Protein AF-A0A9E1V4S7-F1 (afdb_monomer_lite)

pLDDT: mean 87.03, std 13.74, range [32.12, 98.88]

Structure (mmCIF, N/CA/C/O backbone):
data_AF-A0A9E1V4S7-F1
#
_entry.id   AF-A0A9E1V4S7-F1
#
loop_
_atom_site.group_PDB
_atom_site.id
_atom_site.type_symbol
_atom_site.label_atom_id
_atom_site.label_alt_id
_atom_site.label_comp_id
_atom_site.label_asym_id
_atom_site.label_entity_id
_atom_site.label_seq_id
_atom_site.pdbx_PDB_ins_code
_atom_site.Cartn_x
_atom_site.Cartn_y
_atom_site.Cartn_z
_atom_site.occupancy
_atom_site.B_iso_or_equiv
_atom_site.auth_seq_id
_atom_site.auth_comp_id
_atom_site.auth_asym_id
_atom_site.auth_atom_id
_atom_site.pdbx_PDB_model_num
ATOM 1 N N . MET A 1 1 ? -18.318 18.424 0.744 1.00 36.25 1 MET A N 1
ATOM 2 C CA . MET A 1 1 ? -16.857 18.333 0.959 1.00 36.25 1 MET A CA 1
ATOM 3 C C . MET A 1 1 ? -16.653 17.413 2.147 1.00 36.25 1 MET A C 1
ATOM 5 O O . MET A 1 1 ? -17.155 17.749 3.211 1.00 36.25 1 MET A O 1
ATOM 9 N N . SER A 1 2 ? -16.060 16.230 1.969 1.00 48.09 2 SER A N 1
ATOM 10 C CA . SER A 1 2 ? -15.822 15.322 3.098 1.00 48.09 2 SER A CA 1
ATOM 11 C C . SER A 1 2 ? -14.793 15.951 4.036 1.00 48.09 2 SER A C 1
ATOM 13 O O . SER A 1 2 ? -13.758 16.434 3.575 1.00 48.09 2 SER A O 1
ATOM 15 N N . GLU A 1 3 ? -15.067 15.984 5.337 1.00 65.31 3 GLU A N 1
ATOM 16 C CA . GLU A 1 3 ? -14.071 16.444 6.304 1.00 65.31 3 GLU A CA 1
ATOM 17 C C . GLU A 1 3 ? -12.832 15.534 6.277 1.00 65.31 3 GLU A C 1
ATOM 19 O O . GLU A 1 3 ? -12.948 14.310 6.193 1.00 65.31 3 GLU A O 1
ATOM 24 N N . SER A 1 4 ? -11.633 16.124 6.304 1.00 78.69 4 SER A N 1
ATOM 25 C CA . SER A 1 4 ? -10.383 15.366 6.220 1.00 78.69 4 SER A CA 1
ATOM 26 C C . SER A 1 4 ? -10.095 14.629 7.534 1.00 78.69 4 SER A C 1
ATOM 28 O O . SER A 1 4 ? -10.072 15.239 8.604 1.00 78.69 4 SER A O 1
ATOM 30 N N . HIS A 1 5 ? -9.883 13.311 7.451 1.00 85.06 5 HIS A N 1
ATOM 31 C CA . HIS A 1 5 ? -9.692 12.417 8.599 1.00 85.06 5 HIS A CA 1
ATOM 32 C C . HIS A 1 5 ? -8.525 11.459 8.371 1.00 85.06 5 HIS A C 1
ATOM 34 O O . HIS A 1 5 ? -8.392 10.862 7.296 1.00 85.06 5 HIS A O 1
ATOM 40 N N . ILE A 1 6 ? -7.686 11.317 9.392 1.00 88.69 6 ILE A N 1
ATOM 41 C CA . ILE A 1 6 ? -6.587 10.357 9.428 1.00 88.69 6 ILE A CA 1
ATOM 42 C C . ILE A 1 6 ? -6.532 9.640 10.776 1.00 88.69 6 ILE A C 1
ATOM 44 O O . ILE A 1 6 ? -6.792 10.237 11.819 1.00 88.69 6 ILE A O 1
ATOM 48 N N . LEU A 1 7 ? -6.191 8.359 10.743 1.00 92.69 7 LEU A N 1
ATOM 49 C CA . LEU A 1 7 ? -5.941 7.532 11.911 1.00 92.69 7 LEU A CA 1
ATOM 50 C C . LEU A 1 7 ? -4.424 7.368 12.079 1.00 92.69 7 LEU A C 1
ATOM 52 O O . LEU A 1 7 ? -3.734 6.827 11.211 1.00 92.69 7 LEU A O 1
ATOM 56 N N . LEU A 1 8 ? -3.905 7.891 13.185 1.00 93.19 8 LEU A N 1
ATOM 57 C CA . LEU A 1 8 ? -2.517 7.764 13.596 1.00 93.19 8 LEU A CA 1
ATOM 58 C C . LEU A 1 8 ? -2.349 6.450 14.365 1.00 93.19 8 LEU A C 1
ATOM 60 O O . LEU A 1 8 ? -2.941 6.273 15.430 1.00 93.19 8 LEU A O 1
ATOM 64 N N . LEU A 1 9 ? -1.559 5.537 13.807 1.00 93.06 9 LEU A N 1
ATOM 65 C CA . LEU A 1 9 ? -1.333 4.199 14.351 1.00 93.06 9 LEU A CA 1
ATOM 66 C C . LEU A 1 9 ? 0.076 4.070 14.944 1.00 93.06 9 LEU A C 1
ATOM 68 O O . LEU A 1 9 ? 1.002 4.697 14.422 1.00 93.06 9 LEU A O 1
ATOM 72 N N . PRO A 1 10 ? 0.269 3.226 15.969 1.00 90.88 10 PRO A N 1
ATOM 73 C CA . PRO A 1 10 ? 1.587 2.900 16.495 1.00 90.88 10 PRO A CA 1
ATOM 74 C C . PRO A 1 10 ? 2.549 2.398 15.419 1.00 90.88 10 PRO A C 1
ATOM 76 O O . PRO A 1 10 ? 2.155 1.677 14.500 1.00 90.88 10 PRO A O 1
ATOM 79 N N . LYS A 1 11 ? 3.830 2.764 15.531 1.00 81.56 11 LYS A N 1
ATOM 80 C CA . LYS A 1 11 ? 4.852 2.362 14.549 1.00 81.56 11 LYS A CA 1
ATOM 81 C C . LYS A 1 11 ? 5.281 0.902 14.720 1.00 81.56 11 LYS A C 1
ATOM 83 O O . LYS A 1 11 ? 5.565 0.229 13.729 1.00 81.56 11 LYS A O 1
ATOM 88 N N . GLU A 1 12 ? 5.360 0.425 15.958 1.00 81.69 12 GLU A N 1
ATOM 89 C CA . GLU A 1 12 ? 5.689 -0.971 16.245 1.00 81.69 12 GLU A CA 1
ATOM 90 C C . GLU A 1 12 ? 4.508 -1.886 15.933 1.00 81.69 12 GLU A C 1
ATOM 92 O O . GLU A 1 12 ? 3.352 -1.543 16.176 1.00 81.69 12 GLU A O 1
ATOM 97 N N . GLU A 1 13 ? 4.805 -3.046 15.343 1.00 82.56 13 GLU A N 1
ATOM 98 C CA . GLU A 1 13 ? 3.797 -3.992 14.853 1.00 82.56 13 GLU A CA 1
ATOM 99 C C . GLU A 1 13 ? 2.720 -3.335 13.963 1.00 82.56 13 GLU A C 1
ATOM 101 O O . GLU A 1 13 ? 1.570 -3.771 13.953 1.00 82.56 13 GLU A O 1
ATOM 106 N N . TYR A 1 14 ? 3.094 -2.295 13.199 1.00 80.31 14 TYR A N 1
ATOM 107 C CA . TYR A 1 14 ? 2.196 -1.429 12.419 1.00 80.31 14 TYR A CA 1
ATOM 108 C C . TYR A 1 14 ? 1.065 -2.187 11.708 1.00 80.31 14 TYR A C 1
ATOM 110 O O . TYR A 1 14 ? -0.098 -1.814 11.821 1.00 80.31 14 TYR A O 1
ATOM 118 N N . PHE A 1 15 ? 1.363 -3.304 11.037 1.00 76.75 15 PHE A N 1
ATOM 119 C CA . PHE A 1 15 ? 0.356 -4.065 10.288 1.00 76.75 15 PHE A CA 1
ATOM 120 C C . PHE A 1 15 ? -0.702 -4.748 11.152 1.00 76.75 15 PHE A C 1
ATOM 122 O O . PHE A 1 15 ? -1.826 -4.918 10.681 1.00 76.75 15 PHE A O 1
ATOM 129 N N . LYS A 1 16 ? -0.405 -5.086 12.413 1.00 85.88 16 LYS A N 1
ATOM 130 C CA . LYS A 1 16 ? -1.444 -5.558 13.335 1.00 85.88 16 LYS A CA 1
ATOM 131 C C . LYS A 1 16 ? -2.450 -4.443 13.618 1.00 85.88 16 LYS A C 1
ATOM 133 O O . LYS A 1 16 ? -3.652 -4.692 13.586 1.00 85.88 16 LYS A O 1
ATOM 138 N N . TRP A 1 17 ? -1.974 -3.211 13.803 1.00 89.75 17 TRP A N 1
ATOM 139 C CA . TRP A 1 17 ? -2.828 -2.032 13.966 1.00 89.75 17 TRP A CA 1
ATOM 140 C C . TRP A 1 17 ? -3.616 -1.703 12.700 1.00 89.75 17 TRP A C 1
ATOM 142 O O . TRP A 1 17 ? -4.796 -1.374 12.783 1.00 89.75 17 TRP A O 1
ATOM 152 N N . VAL A 1 18 ? -3.002 -1.850 11.521 1.00 84.12 18 VAL A N 1
ATOM 153 C CA . VAL A 1 18 ? -3.719 -1.652 10.255 1.00 84.12 18 VAL A CA 1
ATOM 154 C C . VAL A 1 18 ? -4.822 -2.689 10.069 1.00 84.12 18 VAL A C 1
ATOM 156 O O . VAL A 1 18 ? -5.954 -2.325 9.755 1.00 84.12 18 VAL A O 1
ATOM 159 N N . LYS A 1 19 ? -4.532 -3.970 10.324 1.00 82.62 19 LYS A N 1
ATOM 160 C CA . LYS A 1 19 ? -5.539 -5.039 10.294 1.00 82.62 19 LYS A CA 1
ATOM 161 C C . LYS A 1 19 ? -6.677 -4.754 11.280 1.00 82.62 19 LYS A C 1
ATOM 163 O O . LYS A 1 19 ? -7.839 -4.936 10.933 1.00 82.62 19 LYS A O 1
ATOM 168 N N . ALA A 1 20 ? -6.354 -4.245 12.469 1.00 88.75 20 ALA A N 1
ATOM 169 C CA . ALA A 1 20 ? -7.338 -3.858 13.476 1.00 88.75 20 ALA A CA 1
ATOM 170 C C . ALA A 1 20 ? -8.264 -2.719 13.022 1.00 88.75 20 ALA A C 1
ATOM 172 O O . ALA A 1 20 ? -9.451 -2.731 13.339 1.00 88.75 20 ALA A O 1
ATOM 173 N N . CYS A 1 21 ? -7.761 -1.745 12.259 1.00 90.06 21 CYS A N 1
ATOM 174 C CA . CYS A 1 21 ? -8.557 -0.595 11.828 1.00 90.06 21 CYS A CA 1
ATOM 175 C C . CYS A 1 21 ? -9.137 -0.700 10.413 1.00 90.06 21 CYS A C 1
ATOM 177 O O . CYS A 1 21 ? -9.883 0.193 10.009 1.00 90.06 21 CYS A O 1
ATOM 179 N N . GLN A 1 22 ? -8.811 -1.749 9.653 1.00 82.56 22 GLN A N 1
ATOM 180 C CA . GLN A 1 22 ? -9.142 -1.875 8.231 1.00 82.56 22 GLN A CA 1
ATOM 181 C C . GLN A 1 22 ? -10.621 -1.599 7.942 1.00 82.56 22 GLN A C 1
ATOM 183 O O . GLN A 1 22 ? -10.950 -0.736 7.131 1.00 82.56 22 GLN A O 1
ATOM 188 N N . ARG A 1 23 ? -11.529 -2.279 8.650 1.00 77.50 23 ARG A N 1
ATOM 189 C CA . ARG A 1 23 ? -12.973 -2.129 8.432 1.00 77.50 23 ARG A CA 1
ATOM 190 C C . ARG A 1 23 ? -13.457 -0.700 8.698 1.00 77.50 23 ARG A C 1
ATOM 192 O O . ARG A 1 23 ? -14.303 -0.198 7.966 1.00 77.50 23 ARG A O 1
ATOM 199 N N . PHE A 1 24 ? -12.916 -0.040 9.718 1.00 85.56 24 PHE A N 1
ATOM 200 C CA . PHE A 1 24 ? -13.244 1.349 10.038 1.00 85.56 24 PHE A CA 1
ATOM 201 C C . PHE A 1 24 ? -12.729 2.320 8.982 1.00 85.56 24 PHE A C 1
ATOM 203 O O . PHE A 1 24 ? -13.454 3.224 8.568 1.00 85.56 24 PHE A O 1
ATOM 210 N N . VAL A 1 25 ? -11.503 2.103 8.506 1.00 82.50 25 VAL A N 1
ATOM 211 C CA . VAL A 1 25 ? -10.932 2.895 7.418 1.00 82.50 25 VAL A CA 1
ATOM 212 C C . VAL A 1 25 ? -11.801 2.818 6.171 1.00 82.50 25 VAL A C 1
ATOM 214 O O . VAL A 1 25 ? -12.126 3.858 5.604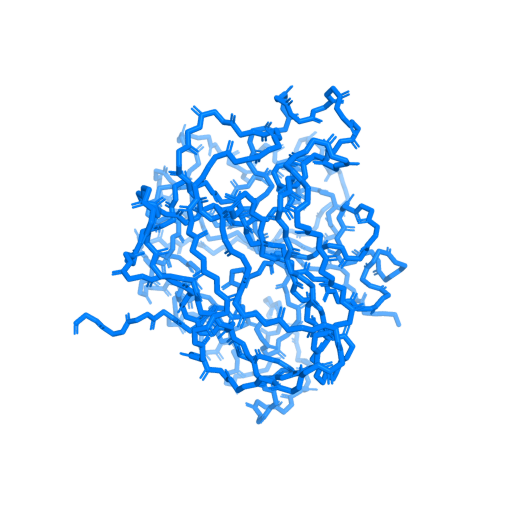 1.00 82.50 25 VAL A O 1
ATOM 217 N N . LEU A 1 26 ? -12.196 1.611 5.774 1.00 71.31 26 LEU A N 1
ATOM 218 C CA . LEU A 1 26 ? -13.011 1.381 4.585 1.00 71.31 26 LEU A CA 1
ATOM 219 C C . LEU A 1 26 ? -14.409 1.984 4.738 1.00 71.31 26 LEU A C 1
ATOM 221 O O . LEU A 1 26 ? -14.846 2.736 3.873 1.00 71.31 26 LEU A O 1
ATOM 225 N N . ALA A 1 27 ? -15.070 1.740 5.874 1.00 71.62 27 ALA A N 1
ATOM 226 C CA . ALA A 1 27 ? -16.424 2.230 6.135 1.00 71.62 27 ALA A CA 1
ATOM 227 C C . ALA A 1 27 ? -16.537 3.763 6.117 1.00 71.62 27 ALA A C 1
ATOM 229 O O . ALA A 1 27 ? -17.594 4.307 5.803 1.00 71.62 27 ALA A O 1
ATOM 230 N N . PHE A 1 28 ? -15.463 4.470 6.477 1.00 75.88 28 PHE A N 1
ATOM 231 C CA . PHE A 1 28 ? -15.486 5.923 6.633 1.00 75.88 28 PHE A CA 1
ATOM 232 C C . PHE A 1 28 ? -14.507 6.673 5.717 1.00 75.88 28 PHE A C 1
ATOM 234 O O . PHE A 1 28 ? -14.397 7.894 5.837 1.00 75.88 28 PHE A O 1
ATOM 241 N N . GLY A 1 29 ? -13.792 5.994 4.815 1.00 71.94 29 GLY A N 1
ATOM 242 C CA . GLY A 1 29 ? -12.791 6.608 3.934 1.00 71.94 29 GLY A CA 1
ATOM 243 C C . GLY A 1 29 ? -11.687 7.348 4.700 1.00 71.94 29 GLY A C 1
ATOM 244 O O . GLY A 1 29 ? -11.384 8.507 4.403 1.00 71.94 29 GLY A O 1
ATOM 245 N N . VAL A 1 30 ? -11.143 6.729 5.752 1.00 82.12 30 VAL A N 1
ATOM 246 C CA . VAL A 1 30 ? -10.154 7.345 6.658 1.00 82.12 30 VAL A CA 1
ATOM 247 C C . VAL A 1 30 ? -8.743 7.006 6.205 1.00 82.12 30 VAL A C 1
ATOM 249 O O . VAL A 1 30 ? -8.400 5.850 6.024 1.00 82.12 30 VAL A O 1
ATOM 252 N N . THR A 1 31 ? -7.870 7.993 6.047 1.00 82.50 31 THR A N 1
ATOM 253 C CA . THR A 1 31 ? -6.460 7.679 5.744 1.00 82.50 31 THR A CA 1
ATOM 254 C C . THR A 1 31 ? -5.730 7.176 6.986 1.00 82.50 31 THR A C 1
ATOM 256 O O . THR A 1 31 ? -6.151 7.470 8.098 1.00 82.50 31 THR A O 1
ATOM 259 N N . ILE A 1 32 ? -4.627 6.446 6.835 1.00 87.38 32 ILE A N 1
ATOM 260 C CA . ILE A 1 32 ? -3.817 5.995 7.976 1.00 87.38 32 ILE A CA 1
ATOM 261 C C . ILE A 1 32 ? -2.370 6.468 7.850 1.00 87.38 32 ILE A C 1
ATOM 263 O O . ILE A 1 32 ? -1.904 6.861 6.778 1.00 87.38 32 ILE A O 1
ATOM 267 N N . THR A 1 33 ? -1.664 6.523 8.975 1.00 85.44 33 THR A N 1
ATOM 268 C CA . THR A 1 33 ? -0.238 6.864 9.009 1.00 85.44 33 THR A CA 1
ATOM 269 C C . THR A 1 33 ? 0.383 6.416 10.330 1.00 85.44 33 THR A C 1
ATOM 271 O O . THR A 1 33 ? -0.275 6.531 11.361 1.00 85.44 33 THR A O 1
ATOM 274 N N . PRO A 1 34 ? 1.652 5.973 10.349 1.00 86.94 34 PRO A N 1
ATOM 275 C CA . PRO A 1 34 ? 2.427 5.862 11.583 1.00 86.94 34 PRO A CA 1
ATOM 276 C C . PRO A 1 34 ? 3.163 7.163 11.944 1.00 86.94 34 PRO A C 1
ATOM 278 O O . PRO A 1 34 ? 3.841 7.240 12.962 1.00 86.94 34 PRO A O 1
ATOM 281 N N . ASN A 1 35 ? 3.109 8.180 11.076 1.00 86.44 35 ASN A N 1
ATOM 282 C CA . ASN A 1 35 ? 3.850 9.431 11.215 1.00 86.44 35 ASN A CA 1
ATOM 283 C C . ASN A 1 35 ? 2.963 10.537 11.829 1.00 86.44 35 ASN A C 1
ATOM 285 O O . ASN A 1 35 ? 2.060 11.022 11.130 1.00 86.44 35 ASN A O 1
ATOM 289 N N . PRO A 1 36 ? 3.241 10.999 13.068 1.00 89.38 36 PRO A N 1
ATOM 290 C CA . PRO A 1 36 ? 2.478 12.066 13.718 1.00 89.38 36 PRO A CA 1
ATOM 291 C C . PRO A 1 36 ? 2.488 13.389 12.945 1.00 89.38 36 PRO A C 1
ATOM 293 O O . PRO A 1 36 ? 1.468 14.065 12.871 1.00 89.38 36 PRO A O 1
ATOM 296 N N . ALA A 1 37 ? 3.600 13.752 12.297 1.00 85.50 37 ALA A N 1
ATOM 297 C CA . ALA A 1 37 ? 3.675 14.987 11.515 1.00 85.50 37 ALA A CA 1
ATOM 298 C C . ALA A 1 37 ? 2.715 14.960 10.318 1.00 85.50 37 ALA A C 1
ATOM 300 O O . ALA A 1 37 ? 2.062 15.958 10.026 1.00 85.50 37 ALA A O 1
ATOM 301 N N . LYS A 1 38 ? 2.587 13.801 9.657 1.00 82.25 38 LYS A N 1
ATOM 302 C CA . LYS A 1 38 ? 1.617 13.598 8.572 1.00 82.25 38 LYS A CA 1
ATOM 303 C C . LYS A 1 38 ? 0.185 13.630 9.106 1.00 82.25 38 LYS A C 1
ATOM 305 O O . LYS A 1 38 ? -0.669 14.241 8.467 1.00 82.25 38 LYS A O 1
ATOM 310 N N . ALA A 1 39 ? -0.067 13.030 10.271 1.00 88.12 39 ALA A N 1
ATOM 311 C CA . ALA A 1 39 ? -1.377 13.086 10.917 1.00 88.12 39 ALA A CA 1
ATOM 312 C C . ALA A 1 39 ? -1.811 14.534 11.195 1.00 88.12 39 ALA A C 1
ATOM 314 O O . ALA A 1 39 ? -2.906 14.930 10.804 1.00 88.12 39 ALA A O 1
ATOM 315 N N . GLY A 1 40 ? -0.900 15.351 11.733 1.00 87.62 40 GLY A N 1
ATOM 316 C CA . GLY A 1 40 ? -1.104 16.776 12.010 1.00 87.62 40 GLY A CA 1
ATOM 317 C C . GLY A 1 40 ? -1.537 17.636 10.817 1.00 87.62 40 GLY A C 1
ATOM 318 O O . GLY A 1 40 ? -2.107 18.707 10.999 1.00 87.62 40 GLY A O 1
ATOM 319 N N . THR A 1 41 ? -1.318 17.172 9.582 1.00 84.44 41 THR A N 1
ATOM 320 C CA . THR A 1 41 ? -1.757 17.890 8.371 1.00 84.44 41 THR A CA 1
ATOM 321 C C . THR A 1 41 ? -3.263 17.804 8.107 1.00 84.44 41 THR A C 1
ATOM 323 O O . THR A 1 41 ? -3.770 18.516 7.236 1.00 84.44 41 THR A O 1
ATOM 326 N N . LYS A 1 42 ? -3.994 16.929 8.812 1.00 85.38 42 LYS A N 1
ATOM 327 C CA . LYS A 1 42 ? -5.452 16.794 8.689 1.00 85.38 42 LYS A CA 1
ATOM 328 C C . LYS A 1 42 ? -6.169 17.513 9.826 1.00 85.38 42 LYS A C 1
ATOM 330 O O . LYS A 1 42 ? -5.626 17.680 10.911 1.00 85.38 42 LYS A O 1
ATOM 335 N N . LYS A 1 43 ? -7.421 17.906 9.570 1.00 85.94 43 LYS A N 1
ATOM 336 C CA . LYS A 1 43 ? -8.268 18.561 10.573 1.00 85.94 43 LYS A CA 1
ATOM 337 C C . LYS A 1 43 ? -8.633 17.590 11.695 1.00 85.94 43 LYS A C 1
ATOM 339 O O . LYS A 1 43 ? -8.490 17.945 12.854 1.00 85.94 43 LYS A O 1
ATOM 344 N N . ASN A 1 44 ? -9.076 16.381 11.346 1.00 88.88 44 ASN A N 1
ATOM 345 C CA . ASN A 1 44 ? -9.494 15.369 12.312 1.00 88.88 44 ASN A CA 1
ATOM 346 C C . ASN A 1 44 ? -8.455 14.241 12.380 1.00 88.88 44 ASN A C 1
ATOM 348 O O . ASN A 1 44 ? -8.155 13.613 11.357 1.00 88.88 44 ASN A O 1
ATOM 352 N N . VAL A 1 45 ? -7.935 13.966 13.576 1.00 91.81 45 VAL A N 1
ATOM 353 C CA . VAL A 1 45 ? -6.971 12.892 13.836 1.00 91.81 45 VAL A CA 1
ATOM 354 C C . VAL A 1 45 ? -7.510 11.975 14.921 1.00 91.81 45 VAL A C 1
ATOM 356 O O . VAL A 1 45 ? -7.646 12.387 16.069 1.00 91.81 45 VAL A O 1
ATOM 359 N N . THR A 1 46 ? -7.770 10.719 14.570 1.00 93.44 46 THR A N 1
ATOM 360 C CA . THR A 1 46 ? -7.958 9.666 15.573 1.00 93.44 46 THR A CA 1
ATOM 361 C C . THR A 1 46 ? -6.591 9.077 15.900 1.00 93.44 46 THR A C 1
ATOM 363 O O . THR A 1 46 ? -5.801 8.838 14.989 1.00 93.44 46 THR A O 1
ATOM 366 N N . ILE A 1 47 ? -6.282 8.852 17.171 1.00 93.81 47 ILE A N 1
ATOM 367 C CA . ILE A 1 47 ? -5.001 8.292 17.614 1.00 93.81 47 ILE A CA 1
ATOM 368 C C . ILE A 1 47 ? -5.279 6.948 18.274 1.00 93.81 47 ILE A C 1
ATOM 370 O O . ILE A 1 47 ? -6.040 6.892 19.233 1.00 93.81 47 ILE A O 1
ATOM 374 N N . ALA A 1 48 ? -4.649 5.883 17.783 1.00 94.19 48 ALA A N 1
ATOM 375 C CA . ALA A 1 48 ? -4.541 4.625 18.514 1.00 94.19 48 ALA A CA 1
ATOM 376 C C . ALA A 1 48 ? -3.355 4.744 19.481 1.00 94.19 48 ALA A C 1
ATOM 378 O O . ALA A 1 48 ? -2.208 4.490 19.116 1.00 94.19 48 ALA A O 1
ATOM 379 N N . ASN A 1 49 ? -3.622 5.250 20.680 1.00 90.75 49 ASN A N 1
ATOM 380 C CA . ASN A 1 49 ? -2.613 5.646 21.648 1.00 90.75 49 ASN A CA 1
ATOM 381 C C . ASN A 1 49 ? -2.253 4.477 22.562 1.00 90.75 49 ASN A C 1
ATOM 383 O O . ASN A 1 49 ? -2.930 4.230 23.560 1.00 90.75 49 ASN A O 1
ATOM 387 N N . SER A 1 50 ? -1.203 3.746 22.177 1.00 89.69 50 SER A N 1
ATOM 388 C CA . SER A 1 50 ? -0.621 2.682 22.992 1.00 89.69 50 SER A CA 1
ATOM 389 C C . SER A 1 50 ? 0.614 3.168 23.750 1.00 89.69 50 SER A C 1
ATOM 391 O O . SER A 1 50 ? 1.350 3.993 23.200 1.00 89.69 50 SER A O 1
ATOM 393 N N . PRO A 1 51 ? 0.896 2.637 24.958 1.00 79.12 51 PRO A N 1
ATOM 394 C CA . PRO A 1 51 ? 1.987 3.106 25.820 1.00 79.12 51 PRO A CA 1
ATOM 395 C C . PRO A 1 51 ? 3.338 3.292 25.108 1.00 79.12 51 PRO A C 1
ATOM 397 O O . PRO A 1 51 ? 3.958 4.342 25.240 1.00 79.12 51 PRO A O 1
ATOM 400 N N . ASP A 1 52 ? 3.736 2.332 24.269 1.00 77.62 52 ASP A N 1
ATOM 401 C CA . ASP A 1 52 ? 5.009 2.368 23.531 1.00 77.62 52 ASP A CA 1
ATOM 402 C C . ASP A 1 52 ? 4.853 2.782 22.053 1.00 77.62 52 ASP A C 1
ATOM 404 O O . ASP A 1 52 ? 5.815 2.816 21.283 1.00 77.62 52 ASP A O 1
ATOM 408 N N . GLY A 1 53 ? 3.637 3.123 21.614 1.00 75.38 53 GLY A N 1
ATOM 409 C CA . GLY A 1 53 ? 3.296 3.187 20.189 1.00 75.38 53 GLY A CA 1
ATOM 410 C C . GLY A 1 53 ? 3.988 4.296 19.396 1.00 75.38 53 GLY A C 1
ATOM 411 O O . GLY A 1 53 ? 4.120 4.206 18.170 1.00 75.38 53 GLY A O 1
ATOM 412 N N . PHE A 1 54 ? 4.465 5.325 20.098 1.00 82.44 54 PHE A N 1
ATOM 413 C CA . PHE A 1 54 ? 5.075 6.523 19.523 1.00 82.44 54 PHE A CA 1
ATOM 414 C C . PHE A 1 54 ? 6.415 6.877 20.187 1.00 82.44 54 PHE A C 1
ATOM 416 O O . PHE A 1 54 ? 6.732 8.054 20.358 1.00 82.44 54 PHE A O 1
ATOM 423 N N . ASN A 1 55 ? 7.223 5.867 20.540 1.00 76.25 55 ASN A N 1
ATOM 424 C CA . ASN A 1 55 ? 8.540 6.020 21.184 1.00 76.25 55 ASN A CA 1
ATOM 425 C C . ASN A 1 55 ? 8.485 6.783 22.524 1.00 76.25 55 ASN A C 1
ATOM 427 O O . ASN A 1 55 ? 9.333 7.642 22.778 1.00 76.25 55 ASN A O 1
ATOM 431 N N . ASN A 1 56 ? 7.475 6.517 23.359 1.00 67.19 56 ASN A N 1
ATOM 432 C CA . ASN A 1 56 ? 7.253 7.192 24.650 1.00 67.19 56 ASN A CA 1
ATOM 433 C C . ASN A 1 56 ? 7.103 8.720 24.561 1.00 67.19 56 ASN A C 1
ATOM 435 O O . ASN A 1 56 ? 7.296 9.437 25.544 1.00 67.19 56 ASN A O 1
ATOM 439 N N . ILE A 1 57 ? 6.767 9.238 23.380 1.00 78.19 57 ILE A N 1
ATOM 440 C CA . ILE A 1 57 ? 6.390 10.637 23.210 1.00 78.19 57 ILE A CA 1
ATOM 441 C C . ILE A 1 57 ? 4.914 10.765 23.578 1.00 78.19 57 ILE A C 1
ATOM 443 O O . ILE A 1 57 ? 4.083 10.000 23.090 1.00 78.19 57 ILE A O 1
ATOM 447 N N . ASP A 1 58 ? 4.575 11.785 24.367 1.00 87.75 58 ASP A N 1
ATOM 448 C CA . ASP A 1 58 ? 3.193 12.250 24.500 1.00 87.75 58 ASP A CA 1
ATOM 449 C C . ASP A 1 58 ? 2.739 12.844 23.156 1.00 87.75 58 ASP A C 1
ATOM 451 O O . ASP A 1 58 ? 2.910 14.033 22.864 1.00 87.75 58 ASP A O 1
ATOM 455 N N . VAL A 1 59 ? 2.242 11.966 22.284 1.00 90.56 59 VAL A N 1
ATOM 456 C CA . VAL A 1 59 ? 1.889 12.301 20.903 1.00 90.56 59 VAL A CA 1
ATOM 457 C C . VAL A 1 59 ? 0.708 13.267 20.841 1.00 90.56 59 VAL A C 1
ATOM 459 O O . VAL A 1 59 ? 0.657 14.112 19.948 1.00 90.56 59 VAL A O 1
ATOM 462 N N . VAL A 1 60 ? -0.203 13.195 21.817 1.00 90.19 60 VAL A N 1
ATOM 463 C CA . VAL A 1 60 ? -1.357 14.093 21.936 1.00 90.19 60 VAL A CA 1
ATOM 464 C C . VAL A 1 60 ? -0.866 15.508 22.208 1.00 90.19 60 VAL A C 1
ATOM 466 O O . VAL A 1 60 ? -1.210 16.435 21.470 1.00 90.19 60 VAL A O 1
ATOM 469 N N . LYS A 1 61 ? -0.012 15.683 23.222 1.00 90.38 61 LYS A N 1
ATOM 470 C CA . LYS A 1 61 ? 0.593 16.982 23.521 1.00 90.38 61 LYS A CA 1
ATOM 471 C C . LYS A 1 61 ? 1.423 17.491 22.344 1.00 90.38 61 LYS A C 1
ATOM 473 O O . LYS A 1 61 ? 1.279 18.644 21.951 1.00 90.38 61 LYS A O 1
ATOM 478 N N . TRP A 1 62 ? 2.247 16.631 21.745 1.00 93.06 62 TRP A N 1
ATOM 479 C CA . TRP A 1 62 ? 3.091 16.998 20.607 1.00 93.06 62 TRP A CA 1
ATOM 480 C C . TRP A 1 62 ? 2.279 17.508 19.406 1.00 93.06 62 TRP A C 1
ATOM 482 O O . TRP A 1 62 ? 2.683 18.478 18.761 1.00 93.06 62 TRP A O 1
ATOM 492 N N . LEU A 1 63 ? 1.135 16.878 19.109 1.00 92.81 63 LEU A N 1
ATOM 493 C CA . LEU A 1 63 ? 0.232 17.306 18.040 1.00 92.81 63 LEU A CA 1
ATOM 494 C C . LEU A 1 63 ? -0.433 18.645 18.368 1.00 92.81 63 LEU A C 1
ATOM 496 O O . LEU A 1 63 ? -0.405 19.544 17.530 1.00 92.81 63 LEU A O 1
ATOM 500 N N . ASN A 1 64 ? -0.969 18.802 19.580 1.00 90.50 64 ASN A N 1
ATOM 501 C CA . ASN A 1 64 ? -1.593 20.054 20.016 1.00 90.50 64 ASN A CA 1
ATOM 502 C C . ASN A 1 64 ? -0.617 21.240 19.965 1.00 90.50 64 ASN A C 1
ATOM 504 O O . ASN A 1 64 ? -0.975 22.312 19.482 1.00 90.50 64 ASN A O 1
ATOM 508 N N . ASP A 1 65 ? 0.632 21.036 20.393 1.00 91.75 65 ASP A N 1
ATOM 509 C CA . ASP A 1 65 ? 1.659 22.084 20.405 1.00 91.75 65 ASP A CA 1
ATOM 510 C C . ASP A 1 65 ? 2.049 22.550 18.986 1.00 91.75 65 ASP A C 1
ATOM 512 O O . ASP A 1 65 ? 2.486 23.687 18.802 1.00 91.75 65 ASP A O 1
ATOM 516 N N . ARG A 1 66 ? 1.929 21.680 17.972 1.00 92.12 66 ARG A N 1
ATOM 517 C CA . ARG A 1 66 ? 2.400 21.949 16.598 1.00 92.12 66 ARG A CA 1
ATOM 518 C C . ARG A 1 66 ? 1.294 22.246 15.592 1.00 92.12 66 ARG A C 1
ATOM 520 O O . ARG A 1 66 ? 1.574 22.869 14.568 1.00 92.12 66 ARG A O 1
ATOM 527 N N . PHE A 1 67 ? 0.066 21.809 15.855 1.00 91.38 67 PHE A N 1
ATOM 528 C CA . PHE A 1 67 ? -1.057 21.901 14.925 1.00 91.38 67 PHE A CA 1
ATOM 529 C C . PHE A 1 67 ? -2.267 22.536 15.626 1.00 91.38 67 PHE A C 1
ATOM 531 O O . PHE A 1 67 ? -3.181 21.832 16.035 1.00 91.38 67 PHE A O 1
ATOM 538 N N . PRO A 1 68 ? -2.326 23.875 15.742 1.00 81.94 68 PRO A N 1
ATOM 539 C CA . PRO A 1 68 ? -3.279 24.570 16.619 1.00 81.94 68 PRO A CA 1
ATOM 540 C C . PRO A 1 68 ? -4.767 24.424 16.244 1.00 81.94 68 PRO A C 1
ATOM 542 O O . PRO A 1 68 ? -5.625 24.838 17.013 1.00 81.94 68 PRO A O 1
ATOM 545 N N . ASN A 1 69 ? -5.087 23.853 15.076 1.00 81.94 69 ASN A N 1
ATOM 546 C CA . ASN A 1 69 ? -6.460 23.657 14.586 1.00 81.94 69 ASN A CA 1
ATOM 547 C C . ASN A 1 69 ? -6.855 22.174 14.465 1.00 81.94 69 ASN A C 1
ATOM 549 O O . ASN A 1 69 ? -7.834 21.852 13.786 1.00 81.94 69 ASN A O 1
ATOM 553 N N . ILE A 1 70 ? -6.065 21.271 15.048 1.00 87.62 70 ILE A N 1
ATOM 554 C CA . ILE A 1 70 ? -6.339 19.837 15.024 1.00 87.62 70 ILE A CA 1
ATOM 555 C C . ILE A 1 70 ? -7.474 19.481 15.989 1.00 87.62 70 ILE A C 1
ATOM 557 O O . ILE A 1 70 ? -7.560 19.999 17.100 1.00 87.62 70 ILE A O 1
ATOM 561 N N . VAL A 1 71 ? -8.336 18.562 15.570 1.00 88.69 71 VAL A N 1
ATOM 562 C CA . VAL A 1 71 ? -9.310 17.887 16.426 1.00 88.69 71 VAL A CA 1
ATOM 563 C C . VAL A 1 71 ? -8.785 16.482 16.675 1.00 88.69 71 VAL A C 1
ATOM 565 O O . VAL A 1 71 ? -8.636 15.701 15.733 1.00 88.69 71 VAL A O 1
ATOM 568 N N . ILE A 1 72 ? -8.479 16.179 17.936 1.00 90.25 72 ILE A N 1
ATOM 569 C CA . ILE A 1 72 ? -7.932 14.886 18.347 1.00 90.25 72 ILE A CA 1
ATOM 570 C C . ILE A 1 72 ? -9.030 14.030 18.974 1.00 90.25 72 ILE A C 1
ATOM 572 O O . ILE A 1 72 ? -9.690 14.435 19.926 1.00 90.25 72 ILE A O 1
ATOM 576 N N . ASP A 1 73 ? -9.162 12.817 18.456 1.00 90.50 73 ASP A N 1
ATOM 577 C CA . ASP A 1 73 ? -9.935 11.715 19.019 1.00 90.50 73 ASP A CA 1
ATOM 578 C C . ASP A 1 73 ? -8.938 10.668 19.538 1.00 90.50 73 ASP A C 1
ATOM 580 O O . ASP A 1 73 ? -8.381 9.877 18.778 1.00 90.50 73 ASP A O 1
ATOM 584 N N . ASN A 1 74 ? -8.621 10.745 20.831 1.00 90.75 74 ASN A N 1
ATOM 585 C CA . ASN A 1 74 ? -7.614 9.901 21.471 1.00 90.75 74 ASN A CA 1
ATOM 586 C C . ASN A 1 74 ? -8.247 8.588 21.953 1.00 90.75 74 ASN A C 1
ATOM 588 O O . ASN A 1 74 ? -9.087 8.609 22.851 1.00 90.75 74 ASN A O 1
ATOM 592 N N . ILE A 1 75 ? -7.831 7.460 21.378 1.00 90.25 75 ILE A N 1
ATOM 593 C CA . ILE A 1 75 ? -8.244 6.120 21.797 1.00 90.25 75 ILE A CA 1
ATOM 594 C C . ILE A 1 75 ? -7.083 5.502 22.575 1.00 90.25 75 ILE A C 1
ATOM 596 O O . ILE A 1 75 ? -6.094 5.085 21.979 1.00 90.25 75 ILE A O 1
ATOM 600 N N . GLU A 1 76 ? -7.195 5.452 23.899 1.00 89.25 76 GLU A N 1
ATOM 601 C CA . GLU A 1 76 ? -6.222 4.766 24.755 1.00 89.25 76 GLU A CA 1
ATOM 602 C C . GLU A 1 76 ? -6.441 3.254 24.673 1.00 89.25 76 GLU A C 1
ATOM 604 O O . GLU A 1 76 ? -7.528 2.770 24.987 1.00 89.25 76 GLU A O 1
ATOM 609 N N . ILE A 1 77 ? -5.425 2.519 24.220 1.00 89.25 77 ILE A N 1
ATOM 610 C CA . ILE A 1 77 ? -5.476 1.064 24.032 1.00 89.25 77 ILE A CA 1
ATOM 611 C C . ILE A 1 77 ? -4.130 0.424 24.364 1.00 89.25 77 ILE A C 1
ATOM 613 O O . ILE A 1 77 ? -3.086 1.061 24.290 1.00 89.25 77 ILE A O 1
ATOM 617 N N . ASN A 1 78 ? -4.122 -0.863 24.686 1.00 88.62 78 ASN A N 1
ATOM 618 C CA . ASN A 1 78 ? -2.881 -1.595 24.959 1.00 88.62 78 ASN A CA 1
ATOM 619 C C . ASN A 1 78 ? -2.406 -2.414 23.760 1.00 88.62 78 ASN A C 1
ATOM 621 O O . ASN A 1 78 ? -1.220 -2.712 23.639 1.00 88.62 78 ASN A O 1
ATOM 625 N N . ASN A 1 79 ? -3.328 -2.823 22.888 1.00 89.88 79 ASN A N 1
ATOM 626 C CA . ASN A 1 79 ? -3.037 -3.757 21.808 1.00 89.88 79 ASN A CA 1
ATOM 627 C C . ASN A 1 79 ? -3.993 -3.576 20.608 1.00 89.88 79 ASN A C 1
ATOM 629 O O . ASN A 1 79 ? -5.040 -2.933 20.732 1.00 89.88 79 ASN A O 1
ATOM 633 N N . PRO A 1 80 ? -3.652 -4.155 19.441 1.00 91.81 80 PRO A N 1
ATOM 634 C CA . PRO A 1 80 ? -4.478 -4.061 18.240 1.00 91.81 80 PRO A CA 1
ATOM 635 C C . PRO A 1 80 ? -5.893 -4.634 18.387 1.00 91.81 80 PRO A C 1
ATOM 637 O O . PRO A 1 80 ? -6.803 -4.153 17.719 1.00 91.81 80 PRO A O 1
ATOM 640 N N . GLU A 1 81 ? -6.110 -5.633 19.244 1.00 88.50 81 GLU A N 1
ATOM 641 C CA . GLU A 1 81 ? -7.436 -6.241 19.403 1.00 88.50 81 GLU A CA 1
ATOM 642 C C . GLU A 1 81 ? -8.408 -5.291 20.115 1.00 88.50 81 GLU A C 1
ATOM 644 O O . GLU A 1 81 ? -9.552 -5.153 19.688 1.00 88.50 81 GLU A O 1
ATOM 649 N N . GLU A 1 82 ? -7.946 -4.555 21.130 1.00 89.94 82 GLU A N 1
ATOM 650 C CA . GLU A 1 82 ? -8.745 -3.496 21.764 1.00 89.94 82 GLU A CA 1
ATOM 651 C C . GLU A 1 82 ? -9.105 -2.391 20.761 1.00 89.94 82 GLU A C 1
ATOM 653 O O . GLU A 1 82 ? -10.260 -1.964 20.690 1.00 89.94 82 GLU A O 1
ATOM 658 N N . LEU A 1 83 ? -8.143 -1.968 19.926 1.00 92.25 83 LEU A N 1
ATOM 659 C CA . LEU A 1 83 ? -8.418 -0.995 18.866 1.00 92.25 83 LEU A CA 1
ATOM 660 C C . LEU A 1 83 ? -9.491 -1.523 17.911 1.00 92.25 83 LEU A C 1
ATOM 662 O O . LEU A 1 83 ? -10.433 -0.802 17.581 1.00 92.25 83 LEU A O 1
ATOM 666 N N . LYS A 1 84 ? -9.356 -2.777 17.473 1.00 87.94 84 LYS A N 1
ATOM 667 C CA . LYS A 1 84 ? -10.307 -3.420 16.570 1.00 87.94 84 LYS A CA 1
ATOM 668 C C . LYS A 1 84 ? -11.713 -3.419 17.158 1.00 87.94 84 LYS A C 1
ATOM 670 O O . LYS A 1 84 ? -12.631 -2.990 16.473 1.00 87.94 84 LYS A O 1
ATOM 675 N N . GLN A 1 85 ? -11.879 -3.823 18.417 1.00 85.00 85 GLN A N 1
ATOM 676 C CA . GLN A 1 85 ? -13.185 -3.857 19.085 1.00 85.00 85 GLN A CA 1
ATOM 677 C C . GLN A 1 85 ? -13.856 -2.477 19.104 1.00 85.00 85 GLN A C 1
ATOM 679 O O . GLN A 1 85 ? -15.010 -2.343 18.692 1.00 85.00 85 GLN A O 1
ATOM 684 N N . ILE A 1 86 ? -13.114 -1.436 19.498 1.00 87.38 86 ILE A N 1
ATOM 685 C CA . ILE A 1 86 ? -13.618 -0.055 19.540 1.00 87.38 86 ILE A CA 1
ATOM 686 C C . ILE A 1 86 ? -14.014 0.422 18.139 1.00 87.38 86 ILE A C 1
ATOM 688 O O . ILE A 1 86 ? -15.072 1.022 17.936 1.00 87.38 86 ILE A O 1
ATOM 692 N N . LEU A 1 87 ? -13.158 0.173 17.149 1.00 90.38 87 LEU A N 1
ATOM 693 C CA . LEU A 1 87 ? -13.393 0.616 15.781 1.00 90.38 87 LEU A CA 1
ATOM 694 C C . LEU A 1 87 ? -14.521 -0.176 15.099 1.00 90.38 87 LEU A C 1
ATOM 696 O O . LEU A 1 87 ? -15.291 0.406 14.337 1.00 90.38 87 LEU A O 1
ATOM 700 N N . GLU A 1 88 ? -14.684 -1.463 15.399 1.00 83.50 88 GLU A N 1
ATOM 701 C CA . GLU A 1 88 ? -15.813 -2.277 14.940 1.00 83.50 88 GLU A CA 1
ATOM 702 C C . GLU A 1 88 ? -17.137 -1.786 15.528 1.00 83.50 88 GLU A C 1
ATOM 704 O O . GLU A 1 88 ? -18.100 -1.609 14.776 1.00 83.50 88 GLU A O 1
ATOM 709 N N . GLU A 1 89 ? -17.182 -1.480 16.828 1.00 81.88 89 GLU A N 1
ATOM 710 C CA . GLU A 1 89 ? -18.352 -0.866 17.462 1.00 81.88 89 GLU A CA 1
ATOM 711 C C . GLU A 1 89 ?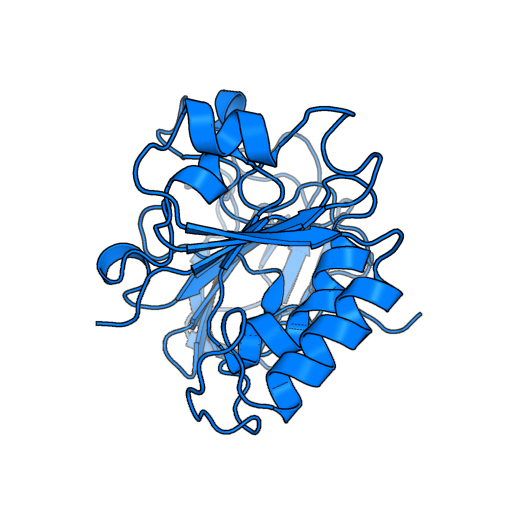 -18.702 0.469 16.794 1.00 81.88 89 GLU A C 1
ATOM 713 O O . GLU A 1 89 ? -19.866 0.737 16.484 1.00 81.88 89 GLU A O 1
ATOM 718 N N . ARG A 1 90 ? -17.698 1.296 16.491 1.00 86.69 90 ARG A N 1
ATOM 719 C CA . ARG A 1 90 ? -17.888 2.558 15.767 1.00 86.69 90 ARG A CA 1
ATOM 720 C C . ARG A 1 90 ? -18.453 2.357 14.366 1.00 86.69 90 ARG A C 1
ATOM 722 O O . ARG A 1 90 ? -19.333 3.112 13.959 1.00 86.69 90 ARG A O 1
ATOM 729 N N . VAL A 1 91 ? -18.017 1.329 13.639 1.00 79.94 91 VAL A N 1
ATOM 730 C CA . VAL A 1 91 ? -18.624 0.987 12.343 1.00 79.94 91 VAL A CA 1
ATOM 731 C C . VAL A 1 91 ? -20.080 0.552 12.524 1.00 79.94 91 VAL A C 1
ATOM 733 O O . VAL A 1 91 ? -20.950 1.041 11.808 1.00 79.94 91 VAL A O 1
ATOM 736 N N . LEU A 1 92 ? -20.371 -0.327 13.490 1.00 75.31 92 LEU A N 1
ATOM 737 C CA . LEU A 1 92 ? -21.733 -0.812 13.762 1.00 75.31 92 LEU A CA 1
ATOM 738 C C . LEU A 1 92 ? -22.687 0.321 14.163 1.00 75.31 92 LEU A C 1
ATOM 740 O O . LEU A 1 92 ? -23.837 0.356 13.729 1.00 75.31 92 LEU A O 1
ATOM 744 N N . THR A 1 93 ? -22.195 1.268 14.956 1.00 76.56 93 THR A N 1
ATOM 745 C CA . THR A 1 93 ? -22.956 2.423 15.453 1.00 76.56 93 THR A CA 1
ATOM 746 C C . THR A 1 93 ? -22.869 3.647 14.542 1.00 76.56 93 THR A C 1
ATOM 748 O O . THR A 1 93 ? -23.454 4.683 14.860 1.00 76.56 93 THR A O 1
ATOM 751 N N . LYS A 1 94 ? -22.186 3.537 13.391 1.00 77.31 94 LYS A N 1
ATOM 752 C CA . LYS A 1 94 ? -22.031 4.610 12.394 1.00 77.31 94 LYS A CA 1
ATOM 753 C C . LYS A 1 94 ? -21.398 5.888 12.976 1.00 77.31 94 LYS A C 1
ATOM 755 O O . LYS A 1 94 ? -21.754 7.008 12.603 1.00 77.31 94 LYS A O 1
ATOM 760 N N . LYS A 1 95 ? -20.449 5.714 13.899 1.00 78.81 95 LYS A N 1
ATOM 761 C CA . LYS A 1 95 ? -19.688 6.775 14.572 1.00 78.81 95 LYS A CA 1
ATOM 762 C C . LYS A 1 95 ? -18.309 6.933 13.930 1.00 78.81 95 LYS A C 1
ATOM 764 O O . LYS A 1 95 ? -17.355 6.255 14.304 1.00 78.81 95 LYS A O 1
ATOM 769 N N . ARG A 1 96 ? -18.196 7.842 12.955 1.00 75.56 96 ARG A N 1
ATOM 770 C CA . ARG A 1 96 ? -16.916 8.151 12.282 1.00 75.56 96 ARG A CA 1
ATOM 771 C C . ARG A 1 96 ? -15.904 8.818 13.219 1.00 75.56 96 ARG A C 1
ATOM 773 O O . ARG A 1 96 ? -14.707 8.585 13.105 1.00 75.56 96 ARG A O 1
ATOM 780 N N . TYR A 1 97 ? -16.397 9.637 14.136 1.00 74.19 97 TYR A N 1
ATOM 781 C CA . TYR A 1 97 ? -15.646 10.267 15.219 1.00 74.19 97 TYR A CA 1
ATOM 782 C C . TYR A 1 97 ? -16.316 9.878 16.541 1.00 74.19 97 TYR A C 1
ATOM 784 O O . TYR A 1 97 ? -17.397 9.279 16.523 1.00 74.19 97 TYR A O 1
ATOM 792 N N . GLY A 1 98 ? -15.729 10.235 17.685 1.00 69.00 98 GLY A N 1
ATOM 793 C CA . GLY A 1 98 ? -16.476 10.222 18.948 1.00 69.00 98 GLY A CA 1
ATOM 794 C C . GLY A 1 98 ? -17.850 10.902 18.790 1.00 69.00 98 GLY A C 1
ATOM 795 O O . GLY A 1 98 ? -17.954 11.920 18.110 1.00 69.00 98 GLY A O 1
ATOM 796 N N . ASP A 1 99 ? -18.895 10.267 19.335 1.00 57.06 99 ASP A N 1
ATOM 797 C CA . ASP A 1 99 ? -20.316 10.668 19.358 1.00 57.06 99 ASP A CA 1
ATOM 798 C C . ASP A 1 99 ? -20.793 11.712 18.325 1.00 57.06 99 ASP A C 1
ATOM 800 O O . ASP A 1 99 ? -21.285 1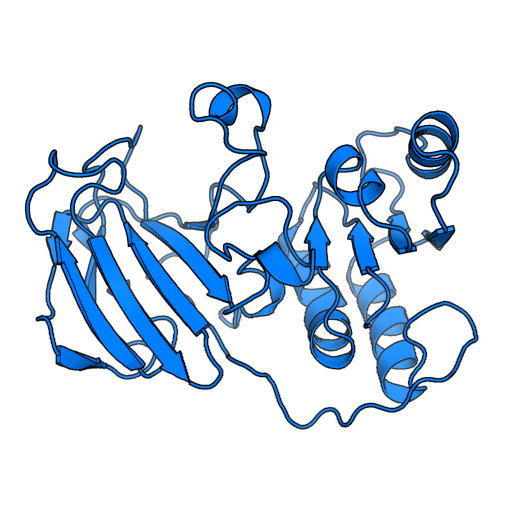2.774 18.689 1.00 57.06 99 ASP A O 1
ATOM 804 N N . MET A 1 100 ? -20.753 11.382 17.030 1.00 35.34 100 MET A N 1
ATOM 805 C CA . MET A 1 100 ? -21.547 12.054 15.985 1.00 35.34 100 MET A CA 1
ATOM 806 C C . MET A 1 100 ? -21.960 11.026 14.909 1.00 35.34 100 MET A C 1
ATOM 808 O O . MET A 1 100 ? -21.087 10.329 14.382 1.00 35.34 100 MET A O 1
ATOM 812 N N . PRO A 1 101 ? -23.258 10.896 14.559 1.00 32.50 101 PRO A N 1
ATOM 813 C CA . PRO A 1 101 ? -23.723 9.880 13.619 1.00 32.50 101 PRO A CA 1
ATOM 814 C C . PRO A 1 101 ? -23.536 10.335 12.166 1.00 32.50 101 PRO A C 1
ATOM 816 O O . PRO A 1 101 ? -24.036 11.389 11.775 1.00 32.50 101 PRO A O 1
ATOM 819 N N . VAL A 1 102 ? -22.892 9.510 11.333 1.00 34.06 102 VAL A N 1
ATOM 820 C CA . VAL A 1 102 ? -22.969 9.626 9.865 1.00 34.06 102 VAL A CA 1
ATOM 821 C C . VAL A 1 102 ? -23.127 8.236 9.259 1.00 34.06 102 VAL A C 1
ATOM 823 O O . VAL A 1 102 ? -22.306 7.347 9.463 1.00 34.06 102 VAL A O 1
ATOM 826 N N . VAL A 1 103 ? -24.210 8.060 8.504 1.00 32.12 103 VAL A N 1
ATOM 827 C CA . VAL A 1 103 ? -24.599 6.805 7.855 1.00 32.12 103 VAL A CA 1
ATOM 828 C C . VAL A 1 103 ? -23.828 6.596 6.550 1.00 32.12 103 VAL A C 1
ATOM 830 O O . VAL A 1 103 ? -23.978 7.409 5.644 1.00 32.12 103 VAL A O 1
ATOM 833 N N . VAL A 1 104 ? -23.095 5.480 6.425 1.00 34.66 104 VAL A N 1
ATOM 834 C CA . VAL A 1 104 ? -22.687 4.884 5.133 1.00 34.66 104 VAL A CA 1
ATOM 835 C C . VAL A 1 104 ? -22.792 3.350 5.221 1.00 34.66 104 VAL A C 1
ATOM 837 O O . VAL A 1 104 ? -22.651 2.781 6.306 1.00 34.66 104 VAL A O 1
ATOM 840 N N . ASP A 1 105 ? -23.141 2.717 4.101 1.00 36.84 105 ASP A N 1
ATOM 841 C CA . ASP A 1 105 ? -23.415 1.285 3.926 1.00 36.84 105 ASP A CA 1
ATOM 842 C C . ASP A 1 105 ? -22.112 0.449 3.823 1.00 36.84 105 ASP A C 1
ATOM 844 O O . ASP A 1 105 ? -21.257 0.772 3.000 1.00 36.84 105 ASP A O 1
ATOM 848 N N . PRO A 1 106 ? -21.915 -0.596 4.649 1.00 37.75 106 PRO A N 1
ATOM 849 C CA . PRO A 1 106 ? -20.689 -1.401 4.688 1.00 37.75 106 PRO A CA 1
ATOM 850 C C . PRO A 1 106 ? -20.530 -2.478 3.587 1.00 37.75 106 PRO A C 1
ATOM 852 O O . PRO A 1 106 ? -19.656 -3.334 3.735 1.00 37.75 106 PRO A O 1
ATOM 855 N N . THR A 1 107 ? -21.316 -2.480 2.502 1.00 38.62 107 THR A N 1
ATOM 856 C CA . THR A 1 107 ? -21.197 -3.485 1.417 1.00 38.62 107 THR A CA 1
ATOM 857 C C . THR A 1 107 ? -20.232 -3.151 0.272 1.00 38.62 107 THR A C 1
ATOM 859 O O . THR A 1 107 ? -20.077 -3.985 -0.615 1.00 38.62 107 THR A O 1
ATOM 862 N N . GLU A 1 108 ? -19.535 -2.011 0.270 1.00 46.34 108 GLU A N 1
ATOM 863 C CA . GLU A 1 108 ? -18.653 -1.627 -0.849 1.00 46.34 108 GLU A CA 1
ATOM 864 C C . GLU A 1 108 ? -17.218 -1.324 -0.397 1.00 46.34 108 GLU A C 1
ATOM 866 O O . GLU A 1 108 ? -16.846 -0.198 -0.075 1.00 46.34 108 GLU A O 1
ATOM 871 N N . LEU A 1 109 ? -16.373 -2.354 -0.389 1.00 54.19 109 LEU A N 1
ATOM 872 C CA . LEU A 1 109 ? -14.931 -2.157 -0.517 1.00 54.19 109 LEU A CA 1
ATOM 873 C C . LEU A 1 109 ? -14.679 -1.605 -1.927 1.00 54.19 109 LEU A C 1
ATOM 875 O O . LEU A 1 109 ? -14.875 -2.333 -2.893 1.00 54.19 109 LEU A O 1
ATOM 879 N N . GLU A 1 110 ? -14.255 -0.342 -2.058 1.00 74.06 110 GLU A N 1
ATOM 880 C CA . GLU A 1 110 ? -14.026 0.264 -3.384 1.00 74.06 110 GLU A CA 1
ATOM 881 C C . GLU A 1 110 ? -12.968 -0.508 -4.209 1.00 74.06 110 GLU A C 1
ATOM 883 O O . GLU A 1 110 ? -13.010 -0.480 -5.438 1.00 74.06 110 GLU A O 1
ATOM 888 N N . ILE A 1 111 ? -12.032 -1.201 -3.538 1.00 86.06 111 ILE A N 1
ATOM 889 C CA . ILE A 1 111 ? -11.097 -2.179 -4.117 1.00 86.06 111 ILE A CA 1
ATOM 890 C C . ILE A 1 111 ? -10.516 -3.093 -3.024 1.00 86.06 111 ILE A C 1
ATOM 892 O O . ILE A 1 111 ? -10.301 -2.659 -1.891 1.00 86.06 111 ILE A O 1
ATOM 896 N N . ALA A 1 112 ? -10.201 -4.343 -3.374 1.00 87.50 112 ALA A N 1
ATOM 897 C CA . ALA A 1 112 ? -9.397 -5.254 -2.558 1.00 87.50 112 ALA A CA 1
ATOM 898 C C . ALA A 1 112 ? -8.048 -5.532 -3.242 1.00 87.50 112 ALA A C 1
ATOM 900 O O . ALA A 1 112 ? -8.010 -5.923 -4.410 1.00 87.50 112 ALA A O 1
ATOM 901 N N . LEU A 1 113 ? -6.946 -5.342 -2.512 1.00 91.88 113 LEU A N 1
ATOM 902 C CA . LEU A 1 113 ? -5.579 -5.578 -2.973 1.00 91.88 113 LEU A CA 1
ATOM 903 C C . LEU A 1 113 ? -5.015 -6.851 -2.338 1.00 91.88 113 LEU A C 1
ATOM 905 O O . LEU A 1 113 ? -4.538 -6.847 -1.206 1.00 91.88 113 LEU A O 1
ATOM 909 N N . TYR A 1 114 ? -5.059 -7.955 -3.067 1.00 93.88 114 TYR A N 1
ATOM 910 C CA . TYR A 1 114 ? -4.434 -9.203 -2.657 1.00 93.88 114 TYR A CA 1
ATOM 911 C C . TYR A 1 114 ? -2.913 -9.089 -2.607 1.00 93.88 114 TYR A C 1
ATOM 913 O O . TYR A 1 114 ? -2.291 -8.325 -3.347 1.00 93.88 114 TYR A O 1
ATOM 921 N N . TRP A 1 115 ? -2.324 -9.878 -1.711 1.00 93.88 115 TRP A N 1
ATOM 922 C CA . TRP A 1 115 ? -0.889 -9.886 -1.487 1.00 93.88 115 TRP A CA 1
ATOM 923 C C . TRP A 1 115 ? -0.111 -10.202 -2.783 1.00 93.88 115 TRP A C 1
ATOM 925 O O . TRP A 1 115 ? -0.387 -11.230 -3.405 1.00 93.88 115 TRP A O 1
ATOM 935 N N . PRO A 1 116 ? 0.842 -9.348 -3.208 1.00 97.38 116 PRO A N 1
ATOM 936 C CA . PRO A 1 116 ? 1.431 -9.435 -4.547 1.00 97.38 116 PRO A CA 1
ATOM 937 C C . PRO A 1 116 ? 2.685 -10.307 -4.656 1.00 97.38 116 PRO A C 1
ATOM 939 O O . PRO A 1 116 ? 3.249 -10.390 -5.741 1.00 97.38 116 PRO A O 1
ATOM 942 N N . THR A 1 117 ? 3.170 -10.922 -3.575 1.00 95.88 117 THR A N 1
ATOM 943 C CA . THR A 1 117 ? 4.411 -11.723 -3.589 1.00 95.88 117 THR A CA 1
ATOM 944 C C . THR A 1 117 ? 4.256 -13.038 -2.828 1.00 95.88 117 THR A C 1
ATOM 946 O O . THR A 1 117 ? 3.331 -13.209 -2.040 1.00 95.88 117 THR A O 1
ATOM 949 N N . ASP A 1 118 ? 5.200 -13.963 -2.997 1.00 91.62 118 ASP A N 1
ATOM 950 C CA . ASP A 1 118 ? 5.228 -15.212 -2.217 1.00 91.62 118 ASP A CA 1
ATOM 951 C C . ASP A 1 118 ? 5.659 -15.009 -0.745 1.00 91.62 118 ASP A C 1
ATOM 953 O O . ASP A 1 118 ? 5.639 -15.950 0.049 1.00 91.62 118 ASP A O 1
ATOM 957 N N . TYR A 1 119 ? 6.070 -13.794 -0.356 1.00 90.50 119 TYR A N 1
ATOM 958 C CA . TYR A 1 119 ? 6.585 -13.493 0.981 1.00 90.50 119 TYR A CA 1
ATOM 959 C C . TYR A 1 119 ? 5.671 -12.488 1.698 1.00 90.50 119 TYR A C 1
ATOM 961 O O . TYR A 1 119 ? 5.639 -11.314 1.316 1.00 90.50 119 TYR A O 1
ATOM 969 N N . PRO A 1 120 ? 4.982 -12.885 2.785 1.00 86.44 120 PRO A N 1
ATOM 970 C CA . PRO A 1 120 ? 4.034 -12.042 3.513 1.00 86.44 120 PRO A CA 1
ATOM 971 C C . PRO A 1 120 ? 4.718 -11.003 4.423 1.00 86.44 120 PRO A C 1
ATOM 973 O O . PRO A 1 120 ? 4.366 -10.838 5.586 1.00 86.44 120 PRO A O 1
ATOM 976 N N . ILE A 1 121 ? 5.747 -10.317 3.916 1.00 84.12 121 ILE A N 1
ATOM 977 C CA . ILE A 1 121 ? 6.547 -9.343 4.660 1.00 84.12 121 ILE A CA 1
ATOM 978 C C . ILE A 1 121 ? 6.598 -8.027 3.889 1.00 84.12 121 ILE A C 1
ATOM 980 O O . ILE A 1 121 ? 7.054 -7.990 2.748 1.00 84.12 121 ILE A O 1
ATOM 984 N N . ILE A 1 122 ? 6.205 -6.937 4.545 1.00 86.06 122 ILE A N 1
ATOM 985 C CA . ILE A 1 122 ? 6.460 -5.572 4.077 1.00 86.06 122 ILE A CA 1
ATOM 986 C C . ILE A 1 122 ? 7.742 -5.071 4.740 1.00 86.06 122 ILE A C 1
ATOM 988 O O . ILE A 1 122 ? 7.868 -5.080 5.964 1.00 86.06 122 ILE A O 1
ATOM 992 N N . THR A 1 123 ? 8.705 -4.654 3.926 1.00 88.12 123 THR A N 1
ATOM 993 C CA . THR A 1 123 ? 10.010 -4.142 4.356 1.00 88.12 123 THR A CA 1
ATOM 994 C C . THR A 1 123 ? 10.011 -2.627 4.538 1.00 88.12 123 THR A C 1
ATOM 996 O O . THR A 1 123 ? 10.797 -2.119 5.335 1.00 88.12 123 THR A O 1
ATOM 999 N N . GLN A 1 124 ? 9.122 -1.900 3.852 1.00 88.31 124 GLN A N 1
ATOM 1000 C CA . GLN A 1 124 ? 8.964 -0.454 4.019 1.00 88.31 124 GLN A CA 1
ATOM 1001 C C . GLN A 1 124 ? 7.502 -0.031 3.830 1.00 88.31 124 GLN A C 1
ATOM 1003 O O . GLN A 1 124 ? 6.876 -0.340 2.819 1.00 88.31 124 GLN A O 1
ATOM 1008 N N . ALA A 1 125 ? 6.952 0.684 4.813 1.00 86.38 125 ALA A N 1
ATOM 1009 C CA . ALA A 1 125 ? 5.568 1.156 4.789 1.00 86.38 125 ALA A CA 1
ATOM 1010 C C . ALA A 1 125 ? 5.404 2.479 4.015 1.00 86.38 125 ALA A C 1
ATOM 1012 O O . ALA A 1 125 ? 6.377 3.162 3.695 1.00 86.38 125 ALA A O 1
ATOM 1013 N N . PHE A 1 126 ? 4.159 2.874 3.757 1.00 86.81 126 PHE A N 1
ATOM 1014 C CA . PHE A 1 126 ? 3.827 4.127 3.086 1.00 86.81 126 PHE A CA 1
ATOM 1015 C C . PHE A 1 126 ? 4.147 5.353 3.955 1.00 86.81 126 PHE A C 1
ATOM 1017 O O . PHE A 1 126 ? 3.881 5.390 5.157 1.00 86.81 126 PHE A O 1
ATOM 1024 N N . GLY A 1 127 ? 4.697 6.406 3.347 1.00 82.81 127 GLY A N 1
ATOM 1025 C CA . GLY A 1 127 ? 4.973 7.691 3.997 1.00 82.81 127 GLY A CA 1
ATOM 1026 C C . GLY A 1 127 ? 6.124 7.705 5.006 1.00 82.81 127 GLY A C 1
ATOM 1027 O O . GLY A 1 127 ? 6.314 8.720 5.681 1.00 82.81 127 GLY A O 1
ATOM 1028 N N . VAL A 1 128 ? 6.886 6.618 5.137 1.00 78.81 128 VAL A N 1
ATOM 1029 C CA . VAL A 1 128 ? 8.049 6.562 6.036 1.00 78.81 128 VAL A CA 1
ATOM 1030 C C . VAL A 1 128 ? 9.283 7.225 5.411 1.00 78.81 128 VAL A C 1
ATOM 1032 O O . VAL A 1 128 ? 9.311 7.520 4.218 1.00 78.81 128 VAL A O 1
ATOM 1035 N N . ASN A 1 129 ? 10.299 7.482 6.242 1.00 85.69 129 ASN A N 1
ATOM 1036 C CA . ASN A 1 129 ? 11.595 8.061 5.861 1.00 85.69 129 ASN A CA 1
ATOM 1037 C C . ASN A 1 129 ? 11.541 9.388 5.059 1.00 85.69 129 ASN A C 1
ATOM 1039 O O . ASN A 1 129 ? 12.335 9.552 4.133 1.00 85.69 129 ASN A O 1
ATOM 1043 N N . PRO A 1 130 ? 10.674 10.367 5.398 1.00 82.88 130 PRO A N 1
ATOM 1044 C CA . PRO A 1 130 ? 10.505 11.616 4.635 1.00 82.88 130 PRO A CA 1
ATOM 1045 C C . PRO A 1 130 ? 11.812 12.359 4.335 1.00 82.88 130 PRO A C 1
ATOM 1047 O O . PRO A 1 130 ? 11.974 12.917 3.256 1.00 82.88 130 PRO A O 1
ATOM 1050 N N . GLN A 1 131 ? 12.775 12.318 5.253 1.00 88.56 131 GLN A N 1
ATOM 1051 C CA . GLN A 1 131 ? 14.093 12.921 5.083 1.00 88.56 131 GLN A CA 1
ATOM 1052 C C . GLN A 1 131 ? 14.897 12.321 3.917 1.00 88.56 131 GLN A C 1
ATOM 1054 O O . GLN A 1 131 ? 15.631 13.050 3.258 1.00 88.56 131 GLN A O 1
ATOM 1059 N N . ASN A 1 132 ? 14.727 11.027 3.627 1.00 89.88 132 ASN A N 1
ATOM 1060 C CA . ASN A 1 132 ? 15.399 10.360 2.510 1.00 89.88 132 ASN A CA 1
ATOM 1061 C C . ASN A 1 132 ? 14.717 10.702 1.180 1.00 89.88 132 ASN A C 1
ATOM 1063 O O . ASN A 1 132 ? 15.383 10.811 0.158 1.00 89.88 132 ASN A O 1
ATOM 1067 N N . TYR A 1 133 ? 13.395 10.896 1.201 1.00 91.56 133 TYR A N 1
ATOM 1068 C CA . TYR A 1 133 ? 12.588 11.130 0.003 1.00 91.56 133 TYR A CA 1
ATOM 1069 C C . TYR A 1 133 ? 12.455 12.611 -0.386 1.00 91.56 133 TYR A C 1
ATOM 1071 O O . TYR A 1 133 ? 12.113 12.927 -1.528 1.00 91.56 133 TYR A O 1
ATOM 1079 N N . ALA A 1 134 ? 12.798 13.527 0.524 1.00 91.00 134 ALA A N 1
ATOM 1080 C CA . ALA A 1 134 ? 12.746 14.970 0.299 1.00 91.00 134 ALA A CA 1
ATOM 1081 C C . ALA A 1 134 ? 13.587 15.427 -0.907 1.00 91.00 134 ALA A C 1
ATOM 1083 O O . ALA A 1 134 ? 13.209 16.383 -1.581 1.00 91.00 134 ALA A O 1
ATOM 1084 N N . MET A 1 135 ? 14.684 14.727 -1.223 1.00 91.81 135 MET A N 1
ATOM 1085 C CA . MET A 1 135 ? 15.516 15.036 -2.394 1.00 91.81 135 MET A CA 1
ATOM 1086 C C . MET A 1 135 ? 14.786 14.854 -3.735 1.00 91.81 135 MET A C 1
ATOM 1088 O O . MET A 1 135 ? 15.185 15.457 -4.727 1.00 91.81 135 MET A O 1
ATOM 1092 N N . TRP A 1 136 ? 13.703 14.070 -3.760 1.00 89.56 136 TRP A N 1
ATOM 1093 C CA . TRP A 1 136 ? 12.818 13.897 -4.918 1.00 89.56 136 TRP A CA 1
ATOM 1094 C C . TRP A 1 136 ? 11.512 14.694 -4.788 1.00 89.56 136 TRP A C 1
ATOM 1096 O O . TRP A 1 136 ? 10.587 14.501 -5.571 1.00 89.56 136 TRP A O 1
ATOM 1106 N N . GLY A 1 137 ? 11.410 15.582 -3.791 1.00 90.19 137 GLY A N 1
ATOM 1107 C CA . GLY A 1 137 ? 10.205 16.374 -3.535 1.00 90.19 137 GLY A CA 1
ATOM 1108 C C . GLY A 1 137 ? 9.022 15.561 -3.000 1.00 90.19 137 GLY A C 1
ATOM 1109 O O . GLY A 1 137 ? 7.892 16.046 -3.017 1.00 90.19 137 GLY A O 1
ATOM 1110 N N . LEU A 1 138 ? 9.261 14.336 -2.527 1.00 90.75 138 LEU A N 1
ATOM 1111 C CA . LEU A 1 138 ? 8.223 13.461 -1.994 1.00 90.75 138 LEU A CA 1
ATOM 1112 C C . LEU A 1 138 ? 8.085 13.633 -0.471 1.00 90.75 138 LEU A C 1
ATOM 1114 O O . LEU A 1 138 ? 9.089 13.768 0.234 1.00 90.75 138 LEU A O 1
ATOM 1118 N N . PRO A 1 139 ? 6.858 13.568 0.077 1.00 85.12 139 PRO A N 1
ATOM 1119 C CA . PRO A 1 139 ? 6.619 13.679 1.517 1.00 85.12 139 PRO A CA 1
ATOM 1120 C C . PRO A 1 139 ? 7.002 12.411 2.306 1.00 85.12 139 PRO A C 1
ATOM 1122 O O . PRO A 1 139 ? 6.777 12.355 3.512 1.00 85.12 139 PRO A O 1
ATOM 1125 N N . GLY A 1 140 ? 7.536 11.382 1.645 1.00 91.94 140 GLY A N 1
ATOM 1126 C CA . GLY A 1 140 ? 7.896 10.083 2.209 1.00 91.94 140 GLY A CA 1
ATOM 1127 C C . GLY A 1 140 ? 7.933 9.007 1.131 1.00 91.94 140 GLY A C 1
ATOM 1128 O O . GLY A 1 140 ? 7.857 9.316 -0.056 1.00 91.94 140 GLY A O 1
ATOM 1129 N N . HIS A 1 141 ? 8.016 7.750 1.553 1.00 93.62 141 HIS A N 1
ATOM 1130 C CA . HIS A 1 141 ? 7.904 6.606 0.657 1.00 93.62 141 HIS A CA 1
ATOM 1131 C C . HIS A 1 141 ? 6.515 6.548 -0.006 1.00 93.62 141 HIS A C 1
ATOM 1133 O O . HIS A 1 141 ? 5.501 6.539 0.692 1.00 93.62 141 HIS A O 1
ATOM 1139 N N . GLU A 1 142 ? 6.446 6.524 -1.336 1.00 95.12 142 GLU A N 1
ATOM 1140 C CA . GLU A 1 142 ? 5.188 6.655 -2.091 1.00 95.12 142 GLU A CA 1
ATOM 1141 C C . GLU A 1 142 ? 4.471 5.328 -2.394 1.00 95.12 142 GLU A C 1
ATOM 1143 O O . GLU A 1 142 ? 3.590 5.268 -3.246 1.00 95.12 142 GLU A O 1
ATOM 1148 N N . GLY A 1 143 ? 4.803 4.262 -1.672 1.00 95.56 143 GLY A N 1
ATOM 1149 C CA . GLY A 1 143 ? 4.175 2.957 -1.839 1.00 95.56 143 GLY A CA 1
ATOM 1150 C C . GLY A 1 143 ? 4.409 2.043 -0.645 1.00 95.56 143 GLY A C 1
ATOM 1151 O O . GLY A 1 143 ? 4.692 2.499 0.466 1.00 95.56 143 GLY A O 1
ATOM 1152 N N . LEU A 1 144 ? 4.291 0.744 -0.884 1.00 95.38 144 LEU A N 1
ATOM 1153 C CA . LEU A 1 144 ? 4.697 -0.317 0.030 1.00 95.38 144 LEU A CA 1
ATOM 1154 C C . LEU A 1 144 ? 5.798 -1.142 -0.622 1.00 95.38 144 LEU A C 1
ATOM 1156 O O . LEU A 1 144 ? 5.627 -1.582 -1.756 1.00 95.38 144 LEU A O 1
ATOM 1160 N N . ASP A 1 145 ? 6.880 -1.394 0.112 1.00 97.56 145 ASP A N 1
ATOM 1161 C CA . ASP A 1 145 ? 7.918 -2.315 -0.344 1.00 97.56 145 ASP A CA 1
ATOM 1162 C C . ASP A 1 145 ? 7.691 -3.679 0.287 1.00 97.56 145 ASP A C 1
ATOM 1164 O O . ASP A 1 145 ? 7.695 -3.813 1.512 1.00 97.56 145 ASP A O 1
ATOM 1168 N N . PHE A 1 146 ? 7.513 -4.698 -0.540 1.00 96.31 146 PHE A N 1
ATOM 1169 C CA . PHE A 1 146 ? 7.360 -6.081 -0.121 1.00 96.31 146 PHE A CA 1
ATOM 1170 C C . PHE A 1 146 ? 8.688 -6.812 -0.253 1.00 96.31 146 PHE A C 1
ATOM 1172 O O . PHE A 1 146 ? 9.417 -6.646 -1.237 1.00 96.31 146 PHE A O 1
ATOM 1179 N N . ARG A 1 147 ? 8.977 -7.696 0.707 1.00 95.25 147 ARG A N 1
ATOM 1180 C CA . ARG A 1 147 ? 10.087 -8.637 0.585 1.00 95.25 147 ARG A CA 1
ATOM 1181 C C . ARG A 1 147 ? 9.872 -9.455 -0.687 1.00 95.25 147 ARG A C 1
ATOM 1183 O O . ARG A 1 147 ? 8.887 -10.176 -0.808 1.00 95.25 147 ARG A O 1
ATOM 1190 N N . ALA A 1 148 ? 10.814 -9.357 -1.611 1.00 97.75 148 ALA A N 1
ATOM 1191 C CA . ALA A 1 148 ? 10.810 -10.138 -2.835 1.00 97.75 148 ALA A CA 1
ATOM 1192 C C . ALA A 1 148 ? 12.264 -10.312 -3.297 1.00 97.75 148 ALA A C 1
ATOM 1194 O O . ALA A 1 148 ? 12.794 -9.447 -3.998 1.00 97.75 148 ALA A O 1
ATOM 1195 N N . PRO A 1 149 ? 12.955 -11.377 -2.847 1.00 97.38 149 PRO A N 1
ATOM 1196 C CA . PRO A 1 149 ? 14.272 -11.732 -3.360 1.00 97.38 149 PRO A CA 1
ATOM 1197 C C . PRO A 1 149 ? 14.267 -11.887 -4.884 1.00 97.38 149 PRO A C 1
ATOM 1199 O O . PRO A 1 149 ? 13.211 -12.041 -5.499 1.00 97.38 149 PRO A O 1
ATOM 1202 N N . TRP A 1 150 ? 15.456 -11.882 -5.480 1.00 97.19 150 TRP A N 1
ATOM 1203 C CA . TRP A 1 150 ? 15.619 -11.977 -6.928 1.00 97.19 150 TRP A CA 1
ATOM 1204 C C . TRP A 1 150 ? 14.785 -13.122 -7.522 1.00 97.19 150 TRP A C 1
ATOM 1206 O O . TRP A 1 150 ? 14.766 -14.228 -6.973 1.00 97.19 150 TRP A O 1
ATOM 1216 N N . ASN A 1 151 ? 14.107 -12.843 -8.639 1.00 97.25 151 ASN A N 1
ATOM 1217 C CA . ASN A 1 151 ? 13.278 -13.784 -9.393 1.00 97.25 151 ASN A CA 1
ATOM 1218 C C . ASN A 1 151 ? 12.029 -14.301 -8.630 1.00 97.25 151 ASN A C 1
ATOM 1220 O O . ASN A 1 151 ? 11.418 -15.282 -9.052 1.00 97.25 151 ASN A O 1
ATOM 1224 N N . THR A 1 152 ? 11.614 -13.640 -7.538 1.00 98.25 152 THR A N 1
ATOM 1225 C CA . THR A 1 152 ? 10.324 -13.902 -6.856 1.00 98.25 152 THR A CA 1
ATOM 1226 C C . THR A 1 152 ? 9.151 -13.568 -7.774 1.00 98.25 152 THR A C 1
ATOM 1228 O O . THR A 1 152 ? 9.194 -12.550 -8.465 1.00 98.25 152 THR A O 1
ATOM 1231 N N . ASN A 1 153 ? 8.088 -14.374 -7.744 1.00 98.56 153 ASN A N 1
ATOM 1232 C CA . ASN A 1 153 ? 6.874 -14.112 -8.510 1.00 98.56 153 ASN A CA 1
ATOM 1233 C C . ASN A 1 153 ? 6.136 -12.875 -7.986 1.00 98.56 153 ASN A C 1
ATOM 1235 O O . ASN A 1 153 ? 5.937 -12.720 -6.778 1.00 98.56 153 ASN A O 1
ATOM 1239 N N . ILE A 1 154 ? 5.704 -12.020 -8.913 1.00 98.75 154 ILE A N 1
ATOM 1240 C CA . ILE A 1 154 ? 4.877 -10.847 -8.636 1.00 98.75 154 ILE A CA 1
ATOM 1241 C C . ILE A 1 154 ? 3.498 -11.051 -9.241 1.00 98.75 154 ILE A C 1
ATOM 1243 O O . ILE A 1 154 ? 3.376 -11.332 -10.436 1.00 98.75 154 ILE A O 1
ATOM 1247 N N . TYR A 1 155 ? 2.468 -10.865 -8.425 1.00 98.62 155 TYR A N 1
ATOM 1248 C CA . TYR A 1 155 ? 1.079 -11.072 -8.802 1.00 98.62 155 TYR A CA 1
ATOM 1249 C C . TYR A 1 155 ? 0.290 -9.759 -8.836 1.00 98.62 155 TYR A C 1
ATOM 1251 O O . TYR A 1 155 ? 0.554 -8.846 -8.050 1.00 98.62 155 TYR A O 1
ATOM 1259 N N . ALA A 1 156 ? -0.714 -9.676 -9.711 1.00 98.56 156 ALA A N 1
ATOM 1260 C CA . ALA A 1 156 ? -1.667 -8.572 -9.715 1.00 98.56 156 ALA A CA 1
ATOM 1261 C C . ALA A 1 156 ? -2.464 -8.546 -8.399 1.00 98.56 156 ALA A C 1
ATOM 1263 O O . ALA A 1 156 ? -3.058 -9.548 -7.995 1.00 98.56 156 ALA A O 1
ATOM 1264 N N . CYS A 1 157 ? -2.507 -7.393 -7.731 1.00 97.44 157 CYS A N 1
ATOM 1265 C CA . CYS A 1 157 ? -3.250 -7.213 -6.484 1.00 97.44 157 CYS A CA 1
ATOM 1266 C C . CYS A 1 157 ? -4.769 -7.265 -6.680 1.00 97.44 157 CYS A C 1
ATOM 1268 O O . CYS A 1 157 ? -5.489 -7.606 -5.751 1.00 97.44 157 CYS A O 1
ATOM 1270 N N . SER A 1 158 ? -5.275 -6.894 -7.851 1.00 97.31 158 SER A N 1
ATOM 1271 C CA . SER A 1 158 ? -6.709 -6.841 -8.137 1.00 97.31 158 SER A CA 1
ATOM 1272 C C . SER A 1 158 ? -6.952 -7.022 -9.629 1.00 97.31 158 SER A C 1
ATOM 1274 O O . SER A 1 158 ? -6.018 -6.864 -10.421 1.00 97.31 158 SER A O 1
ATOM 1276 N N . ASP A 1 159 ? -8.197 -7.315 -9.992 1.00 97.12 159 ASP A N 1
ATOM 1277 C CA . ASP A 1 159 ? -8.642 -7.411 -11.383 1.00 97.12 159 ASP A CA 1
ATOM 1278 C C . ASP A 1 159 ? -8.465 -6.060 -12.091 1.00 97.12 159 ASP A C 1
ATOM 1280 O O . ASP A 1 159 ? -8.659 -5.004 -11.480 1.00 97.12 159 ASP A O 1
ATOM 1284 N N . GLY A 1 160 ? -8.083 -6.060 -13.366 1.00 98.31 160 GLY A N 1
ATOM 1285 C CA . GLY A 1 160 ? -7.932 -4.821 -14.127 1.00 98.31 160 GLY A CA 1
ATOM 1286 C C . GLY A 1 160 ? -7.253 -4.989 -15.480 1.00 98.31 160 GLY A C 1
ATOM 1287 O O . GLY A 1 160 ? -6.929 -6.096 -15.892 1.00 98.31 160 GLY A O 1
ATOM 1288 N N . GLU A 1 161 ? -6.991 -3.864 -16.141 1.00 98.69 161 GLU A N 1
ATOM 1289 C CA . GLU A 1 161 ? -6.338 -3.799 -17.453 1.00 98.69 161 GLU A CA 1
ATOM 1290 C C . GLU A 1 161 ? -4.939 -3.179 -17.320 1.00 98.69 161 GLU A C 1
ATOM 1292 O O . GLU A 1 161 ? -4.749 -2.124 -16.697 1.00 98.69 161 GLU A O 1
ATOM 1297 N N . VAL A 1 162 ? -3.930 -3.823 -17.906 1.00 98.81 162 VAL A N 1
ATOM 1298 C CA . VAL A 1 162 ? -2.567 -3.287 -17.982 1.00 98.81 162 VAL A CA 1
ATOM 1299 C C . VAL A 1 162 ? -2.548 -2.106 -18.951 1.00 98.81 162 VAL A C 1
ATOM 1301 O O . VAL A 1 162 ? -2.584 -2.283 -20.162 1.00 98.81 162 VAL A O 1
ATOM 1304 N N . PHE A 1 163 ? -2.408 -0.884 -18.441 1.00 98.56 163 PHE A N 1
ATOM 1305 C CA . PHE A 1 163 ? -2.392 0.323 -19.282 1.00 98.56 163 PHE A CA 1
ATOM 1306 C C . PHE A 1 163 ? -0.982 0.882 -19.514 1.00 98.56 163 PHE A C 1
ATOM 1308 O O . PHE A 1 163 ? -0.813 1.886 -20.206 1.00 98.56 163 PHE A O 1
ATOM 1315 N N . TYR A 1 164 ? 0.048 0.293 -18.900 1.00 98.56 164 TYR A N 1
ATOM 1316 C CA . TYR A 1 164 ? 1.434 0.695 -19.125 1.00 98.56 164 TYR A CA 1
ATOM 1317 C C . TYR A 1 164 ? 2.414 -0.416 -18.749 1.00 98.56 164 TYR A C 1
ATOM 1319 O O . TYR A 1 164 ? 2.290 -1.025 -17.684 1.00 98.56 164 TYR A O 1
ATOM 1327 N N . VAL A 1 165 ? 3.435 -0.600 -19.586 1.00 98.50 165 VAL A N 1
ATOM 1328 C CA . VAL A 1 165 ? 4.569 -1.496 -19.349 1.00 98.50 165 VAL A CA 1
ATOM 1329 C C . VAL A 1 165 ? 5.862 -0.763 -19.699 1.00 98.50 165 VAL A C 1
ATOM 1331 O O . VAL A 1 165 ? 5.982 -0.198 -20.783 1.00 98.50 165 VAL A O 1
ATOM 1334 N N . GLU A 1 166 ? 6.839 -0.809 -18.797 1.00 98.19 166 GLU A N 1
ATOM 1335 C CA . GLU A 1 166 ? 8.232 -0.457 -19.078 1.00 98.19 166 GLU A CA 1
ATOM 1336 C C . GLU A 1 166 ? 9.111 -1.693 -18.910 1.00 98.19 166 GLU A C 1
ATOM 1338 O O . GLU A 1 166 ? 9.104 -2.334 -17.857 1.00 98.19 166 GLU A O 1
ATOM 1343 N N . THR A 1 167 ? 9.899 -2.007 -19.933 1.00 97.56 167 THR A N 1
ATOM 1344 C CA . THR A 1 167 ? 10.807 -3.163 -19.942 1.00 97.56 167 THR A CA 1
ATOM 1345 C C . THR A 1 167 ? 12.275 -2.762 -19.856 1.00 97.56 167 THR A C 1
ATOM 1347 O O . THR A 1 167 ? 13.135 -3.632 -19.671 1.00 97.56 167 THR A O 1
ATOM 1350 N N . ARG A 1 168 ? 12.594 -1.470 -19.987 1.00 97.25 168 ARG A N 1
ATOM 1351 C CA . ARG A 1 168 ? 13.948 -0.938 -19.841 1.00 97.25 168 ARG A CA 1
ATOM 1352 C C . ARG A 1 168 ? 14.216 -0.563 -18.378 1.00 97.25 168 ARG A C 1
ATOM 1354 O O . ARG A 1 168 ? 13.405 0.124 -17.764 1.00 97.25 168 ARG A O 1
ATOM 1361 N N . PRO A 1 169 ? 15.348 -0.997 -17.801 1.00 95.81 169 PRO A N 1
ATOM 1362 C CA . PRO A 1 169 ? 15.620 -0.815 -16.375 1.00 95.81 169 PRO A CA 1
ATOM 1363 C C . PRO A 1 169 ? 15.954 0.629 -15.970 1.00 95.81 169 PRO A C 1
ATOM 1365 O O . PRO A 1 169 ? 15.838 0.939 -14.789 1.00 95.81 169 PRO A O 1
ATOM 1368 N N . ASP A 1 170 ? 16.331 1.496 -16.917 1.00 94.19 170 ASP A N 1
ATOM 1369 C CA . ASP A 1 170 ? 16.949 2.799 -16.611 1.00 94.19 170 ASP A CA 1
ATOM 1370 C C . ASP A 1 170 ? 16.143 4.013 -17.120 1.00 94.19 170 ASP A C 1
ATOM 1372 O O . ASP A 1 170 ? 16.534 5.155 -16.898 1.00 94.19 170 ASP A O 1
ATOM 1376 N N . GLU A 1 171 ? 15.006 3.796 -17.793 1.00 93.81 171 GLU A N 1
ATOM 1377 C CA . GLU A 1 171 ? 14.182 4.878 -18.374 1.00 93.81 171 GLU A CA 1
ATOM 1378 C C . GLU A 1 171 ? 13.324 5.611 -17.327 1.00 93.81 171 GLU A C 1
ATOM 1380 O O . GLU A 1 171 ? 12.845 6.722 -17.555 1.00 93.81 171 GLU A O 1
ATOM 1385 N N . HIS A 1 172 ? 13.107 4.996 -16.161 1.00 96.19 172 HIS A N 1
ATOM 1386 C CA . HIS A 1 172 ? 12.259 5.535 -15.100 1.00 96.19 172 HIS A CA 1
ATOM 1387 C C . HIS A 1 172 ? 12.803 5.136 -13.716 1.00 96.19 172 HIS A C 1
ATOM 1389 O O . HIS A 1 172 ? 13.318 4.029 -13.576 1.00 96.19 172 HIS A O 1
ATOM 1395 N N . PRO A 1 173 ? 12.624 5.949 -12.652 1.00 95.38 173 PRO A N 1
ATOM 1396 C CA . PRO A 1 173 ? 13.018 5.579 -11.284 1.00 95.38 173 PRO A CA 1
ATOM 1397 C C . PRO A 1 173 ? 12.419 4.264 -10.762 1.00 95.38 173 PRO A C 1
ATOM 1399 O O . PRO A 1 173 ? 13.026 3.597 -9.934 1.00 95.38 173 PRO A O 1
ATOM 1402 N N . TYR A 1 174 ? 11.255 3.863 -11.271 1.00 97.56 174 TYR A N 1
ATOM 1403 C CA . TYR A 1 174 ? 10.640 2.558 -10.975 1.00 97.56 174 TYR A CA 1
ATOM 1404 C C . TYR A 1 174 ? 11.328 1.376 -11.669 1.00 97.56 174 TYR A C 1
ATOM 1406 O O . TYR A 1 174 ? 10.964 0.233 -11.417 1.00 97.56 174 TYR A O 1
ATOM 1414 N N . GLY A 1 175 ? 12.283 1.630 -12.561 1.00 98.25 175 GLY A N 1
ATOM 1415 C CA . GLY A 1 175 ? 12.877 0.619 -13.420 1.00 98.25 175 GLY A CA 1
ATOM 1416 C C . GLY A 1 175 ? 11.840 -0.036 -14.321 1.00 98.25 175 GLY A C 1
ATOM 1417 O O . GLY A 1 175 ? 10.902 0.618 -14.795 1.00 98.25 175 GLY A O 1
ATOM 1418 N N . LYS A 1 176 ? 11.983 -1.347 -14.521 1.00 98.69 176 LYS A N 1
ATOM 1419 C CA . LYS A 1 176 ? 10.957 -2.122 -15.218 1.00 98.69 176 LYS A CA 1
ATOM 1420 C C . LYS A 1 176 ? 9.720 -2.193 -14.337 1.00 98.69 176 LYS A C 1
ATOM 1422 O O . LYS A 1 176 ? 9.815 -2.554 -13.161 1.00 98.69 176 LYS A O 1
ATOM 1427 N N . HIS A 1 177 ? 8.571 -1.837 -14.892 1.00 98.81 177 HIS A N 1
ATOM 1428 C CA . HIS A 1 177 ? 7.355 -1.739 -14.103 1.00 98.81 177 HIS A CA 1
ATOM 1429 C C . HIS A 1 177 ? 6.093 -1.928 -14.933 1.00 98.81 177 HIS A C 1
ATOM 1431 O O . HIS A 1 177 ? 6.075 -1.713 -16.145 1.00 98.81 177 HIS A O 1
ATOM 1437 N N . ILE A 1 178 ? 5.026 -2.301 -14.237 1.00 98.88 178 ILE A N 1
ATOM 1438 C CA . ILE A 1 178 ? 3.691 -2.520 -14.793 1.00 98.88 178 ILE A CA 1
ATOM 1439 C C . ILE A 1 178 ? 2.744 -1.546 -14.102 1.00 98.88 178 ILE A C 1
ATOM 1441 O O . ILE A 1 178 ? 2.853 -1.337 -12.890 1.00 98.88 178 ILE A O 1
ATOM 1445 N N . ARG A 1 179 ? 1.812 -0.947 -14.846 1.00 98.75 179 ARG A N 1
ATOM 1446 C CA . ARG A 1 179 ? 0.707 -0.177 -14.263 1.00 98.75 179 ARG A CA 1
ATOM 1447 C C . ARG A 1 179 ? -0.622 -0.769 -14.698 1.00 98.75 179 ARG A C 1
ATOM 1449 O O . ARG A 1 179 ? -0.846 -0.974 -15.890 1.00 98.75 179 ARG A O 1
ATOM 1456 N N . ILE A 1 180 ? -1.491 -1.015 -13.724 1.00 98.88 180 ILE A N 1
ATOM 1457 C CA . ILE A 1 180 ? -2.794 -1.653 -13.928 1.00 98.88 180 ILE A CA 1
ATOM 1458 C C . ILE A 1 180 ? -3.880 -0.672 -13.501 1.00 98.88 180 ILE A C 1
ATOM 1460 O O . ILE A 1 180 ? -3.776 -0.043 -12.445 1.00 98.88 180 ILE A O 1
ATOM 1464 N N . GLN A 1 181 ? -4.882 -0.494 -14.356 1.00 98.62 181 GLN A N 1
ATOM 1465 C CA . GLN A 1 181 ? -6.091 0.268 -14.082 1.00 98.62 181 GLN A CA 1
ATOM 1466 C C . GLN A 1 181 ? -7.147 -0.709 -13.580 1.00 98.62 181 GLN A C 1
ATOM 1468 O O . GLN A 1 181 ? -7.404 -1.727 -14.212 1.00 98.62 181 GLN A O 1
ATOM 1473 N N . HIS A 1 182 ? -7.761 -0.373 -12.455 1.00 97.69 182 HIS A N 1
ATOM 1474 C CA . HIS A 1 182 ? -8.827 -1.140 -11.825 1.00 97.69 182 HIS A CA 1
ATOM 1475 C C . HIS A 1 182 ? -10.150 -0.376 -11.919 1.00 97.69 182 HIS A C 1
ATOM 1477 O O . HIS A 1 182 ? -10.195 0.776 -12.369 1.00 97.69 182 HIS A O 1
ATOM 1483 N N . GLU A 1 183 ? -11.226 -0.993 -11.446 1.00 90.12 183 GLU A N 1
ATOM 1484 C CA . GLU A 1 183 ? -12.509 -0.317 -11.261 1.00 90.12 183 GLU A CA 1
ATOM 1485 C C . GLU A 1 183 ? -12.416 0.842 -10.244 1.00 90.12 183 GLU A C 1
ATOM 1487 O O . GLU A 1 183 ? -11.401 1.047 -9.570 1.00 90.12 183 GLU A O 1
ATOM 1492 N N . ASN A 1 184 ? -13.481 1.645 -10.156 1.00 87.38 184 ASN A N 1
ATOM 1493 C CA . ASN A 1 184 ? -13.638 2.728 -9.172 1.00 87.38 184 ASN A CA 1
ATOM 1494 C C . ASN A 1 184 ? -12.513 3.788 -9.169 1.00 87.38 184 ASN A C 1
ATOM 1496 O O . ASN A 1 184 ? -12.289 4.473 -8.171 1.00 87.38 184 ASN A O 1
ATOM 1500 N N . GLY A 1 185 ? -11.804 3.948 -10.293 1.00 91.56 185 GLY A N 1
ATOM 1501 C CA . GLY A 1 185 ? -10.753 4.960 -10.451 1.00 91.56 185 GLY A CA 1
ATOM 1502 C C . GLY A 1 185 ? -9.434 4.616 -9.746 1.00 91.56 185 GLY A C 1
ATOM 1503 O O . GLY A 1 185 ? -8.610 5.508 -9.518 1.00 91.56 185 GLY A O 1
ATOM 1504 N N . PHE A 1 186 ? -9.210 3.343 -9.400 1.00 96.75 186 PHE A N 1
ATOM 1505 C CA . PHE A 1 186 ? -7.966 2.887 -8.777 1.00 96.75 186 PHE A CA 1
ATOM 1506 C C . PHE A 1 186 ? -6.918 2.459 -9.798 1.00 96.75 186 PHE A C 1
ATOM 1508 O O . PHE A 1 186 ? -7.227 1.862 -10.823 1.00 96.75 186 PHE A O 1
ATOM 1515 N N . ARG A 1 187 ? -5.643 2.715 -9.499 1.00 98.56 187 ARG A N 1
ATOM 1516 C CA . ARG A 1 187 ? -4.510 2.201 -10.283 1.00 98.56 187 ARG A CA 1
ATOM 1517 C C . ARG A 1 187 ? -3.429 1.659 -9.371 1.00 98.56 187 ARG A C 1
ATOM 1519 O O . ARG A 1 187 ? -3.138 2.274 -8.346 1.00 98.56 187 ARG A O 1
ATOM 1526 N N . THR A 1 188 ? -2.776 0.583 -9.784 1.00 98.75 188 THR A N 1
ATOM 1527 C CA . THR A 1 188 ? -1.577 0.064 -9.118 1.00 98.75 188 THR A CA 1
ATOM 1528 C C . THR A 1 188 ? -0.343 0.213 -9.999 1.00 98.75 188 THR A C 1
ATOM 1530 O O . THR A 1 188 ? -0.438 0.228 -11.228 1.00 98.75 188 THR A O 1
ATOM 1533 N N . VAL A 1 189 ? 0.822 0.359 -9.368 1.00 98.81 189 VAL A N 1
ATOM 1534 C CA . VAL A 1 189 ? 2.134 0.323 -10.028 1.00 98.81 189 VAL A CA 1
ATOM 1535 C C . VAL A 1 189 ? 2.991 -0.731 -9.342 1.00 98.81 189 VAL A C 1
ATOM 1537 O O . VAL A 1 189 ? 3.135 -0.672 -8.127 1.00 98.81 189 VAL A O 1
ATOM 1540 N N . TYR A 1 190 ? 3.567 -1.649 -10.118 1.00 98.81 190 TYR A N 1
ATOM 1541 C CA . TYR A 1 190 ? 4.461 -2.719 -9.661 1.00 98.81 190 TYR A CA 1
ATOM 1542 C C . TYR A 1 190 ? 5.855 -2.440 -10.212 1.00 98.81 190 TYR A C 1
ATOM 1544 O O . TYR A 1 190 ? 6.049 -2.532 -11.424 1.00 98.81 190 TYR A O 1
ATOM 1552 N N . ALA A 1 191 ? 6.794 -2.054 -9.354 1.00 98.62 191 ALA A N 1
ATOM 1553 C CA . ALA A 1 191 ? 8.095 -1.520 -9.747 1.00 98.62 191 ALA A CA 1
ATOM 1554 C C . ALA A 1 191 ? 9.277 -2.409 -9.329 1.00 98.62 191 ALA A C 1
ATOM 1556 O O . ALA A 1 191 ? 9.120 -3.373 -8.580 1.00 98.62 191 ALA A O 1
ATOM 1557 N N . HIS A 1 192 ? 10.459 -2.050 -9.836 1.00 98.56 192 HIS A N 1
ATOM 1558 C CA . HIS A 1 192 ? 11.749 -2.715 -9.629 1.00 98.56 192 HIS A CA 1
ATOM 1559 C C . HIS A 1 192 ? 11.804 -4.146 -10.176 1.00 98.56 192 HIS A C 1
ATOM 1561 O O . HIS A 1 192 ? 12.549 -4.993 -9.688 1.00 98.56 192 HIS A O 1
ATOM 1567 N N . LEU A 1 193 ? 11.035 -4.432 -11.228 1.00 98.62 193 LEU A N 1
ATOM 1568 C CA . LEU A 1 193 ? 10.933 -5.778 -11.782 1.00 98.62 193 LEU A CA 1
ATOM 1569 C C . LEU A 1 193 ? 12.216 -6.187 -12.523 1.00 98.62 193 LEU A C 1
ATOM 1571 O O . LEU A 1 193 ? 12.897 -5.373 -13.152 1.00 98.62 193 LEU A O 1
ATOM 1575 N N . GLN A 1 194 ? 12.518 -7.480 -12.502 1.00 97.69 194 GLN A N 1
ATOM 1576 C CA . GLN A 1 194 ? 13.493 -8.116 -13.388 1.00 97.69 194 GLN A CA 1
ATOM 1577 C C . GLN A 1 194 ? 12.908 -8.353 -14.778 1.00 97.69 194 GLN A C 1
ATOM 1579 O O . GLN A 1 194 ? 13.578 -8.192 -15.803 1.00 97.69 194 GLN A O 1
ATOM 1584 N N . GLU A 1 195 ? 11.657 -8.796 -14.787 1.00 98.25 195 GLU A N 1
ATOM 1585 C CA . GLU A 1 195 ? 10.963 -9.380 -15.921 1.00 98.25 195 GLU A CA 1
ATOM 1586 C C . GLU A 1 195 ? 9.490 -8.985 -15.825 1.00 98.25 195 GLU A C 1
ATOM 1588 O O . GLU A 1 195 ? 8.879 -9.082 -14.758 1.00 98.25 195 GLU A O 1
ATOM 1593 N N . VAL A 1 196 ? 8.943 -8.523 -16.946 1.00 98.56 196 VAL A N 1
ATOM 1594 C CA . VAL A 1 196 ? 7.517 -8.253 -17.121 1.00 98.56 196 VAL A CA 1
ATOM 1595 C C . VAL A 1 196 ? 6.939 -9.406 -17.936 1.00 98.56 196 VAL A C 1
ATOM 1597 O O . VAL A 1 196 ? 7.527 -9.783 -18.946 1.00 98.56 196 VAL A O 1
ATOM 1600 N N . LEU A 1 197 ? 5.825 -9.976 -17.478 1.00 98.62 197 LEU A N 1
ATOM 1601 C CA . LEU A 1 197 ? 5.192 -11.170 -18.055 1.00 98.62 197 LEU A CA 1
ATOM 1602 C C . LEU A 1 197 ? 3.800 -10.883 -18.642 1.00 98.62 197 LEU A C 1
ATOM 1604 O O . LEU A 1 197 ? 3.047 -11.813 -18.918 1.00 98.62 197 LEU A O 1
ATOM 1608 N N . VAL A 1 198 ? 3.451 -9.605 -18.791 1.00 98.69 198 VAL A N 1
ATOM 1609 C CA . VAL A 1 198 ? 2.176 -9.134 -19.345 1.00 98.69 198 VAL A CA 1
ATOM 1610 C C . VAL A 1 198 ? 2.404 -7.989 -20.321 1.00 98.69 198 VAL A C 1
ATOM 1612 O O . VAL A 1 198 ? 3.396 -7.266 -20.216 1.00 98.69 198 VAL A O 1
ATOM 1615 N N . ASP A 1 199 ? 1.459 -7.802 -21.234 1.00 98.44 199 ASP A N 1
ATOM 1616 C CA . ASP A 1 199 ? 1.527 -6.787 -22.282 1.00 98.44 199 ASP A CA 1
ATOM 1617 C C . ASP A 1 199 ? 0.569 -5.613 -22.031 1.00 98.44 199 ASP A C 1
ATOM 1619 O O . ASP A 1 199 ? -0.393 -5.703 -21.269 1.00 98.44 199 ASP A O 1
ATOM 1623 N N . PHE A 1 200 ? 0.819 -4.485 -22.702 1.00 98.50 200 PHE A N 1
ATOM 1624 C CA . PHE A 1 200 ? -0.129 -3.369 -22.741 1.00 98.50 200 PHE A CA 1
ATOM 1625 C C . PHE A 1 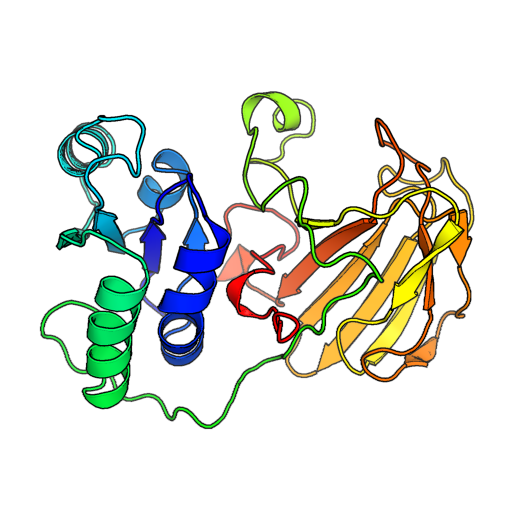200 ? -1.481 -3.818 -23.324 1.00 98.50 200 PHE A C 1
ATOM 1627 O O . PHE A 1 200 ? -1.525 -4.479 -24.362 1.00 98.50 200 PHE A O 1
ATOM 1634 N N . GLY A 1 201 ? -2.575 -3.408 -22.683 1.00 98.38 201 GLY A N 1
ATOM 1635 C CA . GLY A 1 201 ? -3.953 -3.758 -23.031 1.00 98.38 201 GLY A CA 1
ATOM 1636 C C . GLY A 1 201 ? -4.392 -5.143 -22.548 1.00 98.38 201 GLY A C 1
ATOM 1637 O O . GLY A 1 201 ? -5.495 -5.570 -22.872 1.00 98.38 201 GLY A O 1
ATOM 1638 N N . GLN A 1 202 ? -3.547 -5.872 -21.814 1.00 98.62 202 GLN A N 1
ATOM 1639 C CA . GLN A 1 202 ? -3.903 -7.185 -21.285 1.00 98.62 202 GLN A CA 1
ATOM 1640 C C . GLN A 1 202 ? -4.787 -7.061 -20.037 1.00 98.62 202 GLN A C 1
ATOM 1642 O O . GLN A 1 202 ? -4.396 -6.423 -19.057 1.00 98.62 202 GLN A O 1
ATOM 1647 N N . ASP A 1 203 ? -5.925 -7.756 -20.040 1.00 98.62 203 ASP A N 1
ATOM 1648 C CA . ASP A 1 203 ? -6.725 -7.985 -18.837 1.00 98.62 203 ASP A CA 1
ATOM 1649 C C . ASP A 1 203 ? -6.027 -8.978 -17.899 1.00 98.62 203 ASP A C 1
ATOM 1651 O O . ASP A 1 203 ? -5.502 -10.021 -18.314 1.00 98.62 203 ASP A O 1
ATOM 1655 N N . VAL A 1 204 ? -6.037 -8.663 -16.608 1.00 98.56 204 VAL A N 1
ATOM 1656 C CA . VAL A 1 204 ? -5.507 -9.507 -15.542 1.00 98.56 204 VAL A CA 1
ATOM 1657 C C . VAL A 1 204 ? -6.550 -9.703 -14.453 1.00 98.56 204 VAL A C 1
ATOM 1659 O O . VAL A 1 204 ? -7.353 -8.816 -14.168 1.00 98.56 204 VAL A O 1
ATOM 1662 N N . VAL A 1 205 ? -6.499 -10.859 -13.802 1.00 97.56 205 VAL A N 1
ATOM 1663 C CA . VAL A 1 205 ? -7.272 -11.125 -12.583 1.00 97.56 205 VAL A CA 1
ATOM 1664 C C . VAL A 1 205 ? -6.373 -11.074 -11.351 1.00 97.56 205 VAL A C 1
ATOM 1666 O O . VAL A 1 205 ? -5.159 -11.284 -11.427 1.00 97.56 205 VAL A O 1
ATOM 1669 N N . ALA A 1 206 ? -6.959 -10.820 -10.188 1.00 94.94 206 ALA A N 1
ATOM 1670 C CA . ALA A 1 206 ? -6.274 -10.851 -8.911 1.00 94.94 206 ALA A CA 1
ATOM 1671 C C . ALA A 1 206 ? -5.505 -12.169 -8.737 1.00 94.94 206 ALA A C 1
ATOM 1673 O O . ALA A 1 206 ? -6.009 -13.254 -9.033 1.00 94.94 206 ALA A O 1
ATOM 1674 N N . LYS A 1 207 ? -4.283 -12.071 -8.201 1.00 95.94 207 LYS A N 1
ATOM 1675 C CA . LYS A 1 207 ? -3.329 -13.177 -8.009 1.00 95.94 207 LYS A CA 1
ATOM 1676 C C . LYS A 1 207 ? -2.755 -13.774 -9.302 1.00 95.94 207 LYS A C 1
ATOM 1678 O O . LYS A 1 207 ? -2.006 -14.746 -9.229 1.00 95.94 207 LYS A O 1
ATOM 1683 N N . GLN A 1 208 ? -3.043 -13.210 -10.475 1.00 98.44 208 GLN A N 1
ATOM 1684 C CA . GLN A 1 208 ? -2.370 -13.602 -11.714 1.00 98.44 208 GLN A CA 1
ATOM 1685 C C . GLN A 1 208 ? -0.895 -13.197 -11.673 1.00 98.44 208 GLN A C 1
ATOM 1687 O O . GLN A 1 208 ? -0.579 -12.075 -11.286 1.00 98.44 208 GLN A O 1
ATOM 1692 N N . LEU A 1 209 ? 0.005 -14.092 -12.090 1.00 98.75 209 LEU A N 1
ATOM 1693 C CA . LEU A 1 209 ? 1.431 -13.794 -12.255 1.00 98.75 209 LEU A CA 1
ATOM 1694 C C . LEU A 1 209 ? 1.612 -12.742 -13.358 1.00 98.75 209 LEU A C 1
ATOM 1696 O O . LEU A 1 209 ? 1.186 -12.965 -14.489 1.00 98.75 209 LEU A O 1
ATOM 1700 N N . ILE A 1 210 ? 2.257 -11.623 -13.031 1.00 98.81 210 ILE A N 1
ATOM 1701 C CA . ILE A 1 210 ? 2.464 -10.497 -13.957 1.00 98.81 210 ILE A CA 1
ATOM 1702 C C . ILE A 1 210 ? 3.933 -10.134 -14.173 1.00 98.81 210 ILE A C 1
ATOM 1704 O O . ILE A 1 210 ? 4.267 -9.446 -15.134 1.00 98.81 210 ILE A O 1
ATOM 1708 N N . GLY A 1 211 ? 4.833 -10.595 -13.309 1.00 98.56 211 GLY A N 1
ATOM 1709 C CA . GLY A 1 211 ? 6.249 -10.273 -13.418 1.00 98.56 211 GLY A CA 1
ATOM 1710 C C . GLY A 1 211 ? 7.097 -10.993 -12.386 1.00 98.56 211 GLY A C 1
ATOM 1711 O O . GLY A 1 211 ? 6.609 -11.841 -11.636 1.00 98.56 211 GLY A O 1
ATOM 1712 N N . LYS A 1 212 ? 8.375 -10.620 -12.339 1.00 98.62 212 LYS A N 1
ATOM 1713 C CA . LYS A 1 212 ? 9.319 -11.107 -11.333 1.00 98.62 212 LYS A CA 1
ATOM 1714 C C . LYS A 1 212 ? 10.117 -9.980 -10.704 1.00 98.62 212 LYS A C 1
ATOM 1716 O O . LYS A 1 212 ? 10.498 -9.037 -11.395 1.00 98.62 212 LYS A O 1
ATOM 1721 N N . ALA A 1 213 ? 10.380 -10.098 -9.410 1.00 98.00 213 ALA A N 1
ATOM 1722 C CA . ALA A 1 213 ? 11.086 -9.092 -8.626 1.00 98.00 213 ALA A CA 1
ATOM 1723 C C . ALA A 1 213 ? 12.593 -9.085 -8.896 1.00 98.00 213 ALA A C 1
ATOM 1725 O O . ALA A 1 213 ? 13.199 -10.146 -9.059 1.00 98.00 213 ALA A O 1
ATOM 1726 N N . ASP A 1 214 ? 13.191 -7.897 -8.864 1.00 95.12 214 ASP A N 1
ATOM 1727 C CA . ASP A 1 214 ? 14.632 -7.686 -8.715 1.00 95.12 214 ASP A CA 1
ATOM 1728 C C . ASP A 1 214 ? 14.862 -6.266 -8.157 1.00 95.12 214 ASP A C 1
ATOM 1730 O O . ASP A 1 214 ? 14.157 -5.836 -7.243 1.00 95.12 214 ASP A O 1
ATOM 1734 N N . SER A 1 215 ? 15.859 -5.541 -8.664 1.00 97.62 215 SER A N 1
ATOM 1735 C CA . SER A 1 215 ? 16.313 -4.255 -8.149 1.00 97.62 215 SER A CA 1
ATOM 1736 C C . SER A 1 215 ? 16.604 -3.262 -9.283 1.00 97.62 215 SER A C 1
ATOM 1738 O O . SER A 1 215 ? 17.606 -2.549 -9.235 1.00 97.62 215 SER A O 1
ATOM 1740 N N . THR A 1 216 ? 15.763 -3.224 -10.325 1.00 98.25 216 THR A N 1
ATOM 1741 C CA . THR A 1 216 ? 15.929 -2.270 -11.441 1.00 98.25 216 THR A CA 1
ATOM 1742 C C . THR A 1 216 ? 15.485 -0.851 -11.067 1.00 98.25 216 THR A C 1
ATOM 1744 O O . THR A 1 216 ? 14.657 -0.663 -10.174 1.00 98.25 216 THR A O 1
ATOM 1747 N N . GLY A 1 217 ? 16.013 0.167 -11.753 1.00 97.00 217 GLY A N 1
ATOM 1748 C CA . GLY A 1 217 ? 15.750 1.574 -11.441 1.00 97.00 217 GLY A CA 1
ATOM 1749 C C . GLY A 1 217 ? 16.391 2.035 -10.127 1.00 97.00 217 GLY A C 1
ATOM 1750 O O . GLY A 1 217 ? 17.457 1.566 -9.730 1.00 97.00 217 GLY A O 1
ATOM 1751 N N . ASN A 1 218 ? 15.7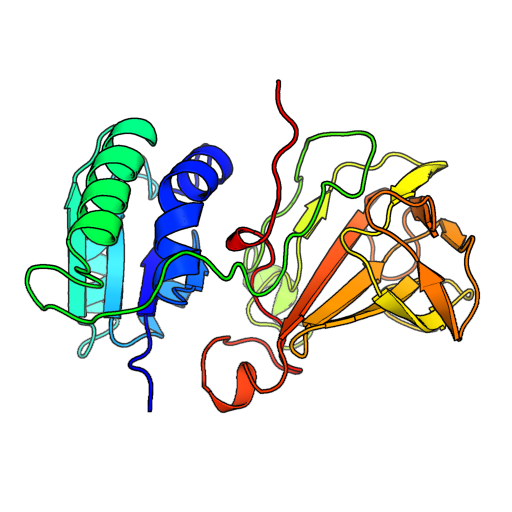32 2.960 -9.430 1.00 94.94 218 ASN A N 1
ATOM 1752 C CA . ASN A 1 218 ? 16.192 3.500 -8.151 1.00 94.94 218 ASN A CA 1
ATOM 1753 C C . ASN A 1 218 ? 15.830 2.552 -7.002 1.00 94.94 218 ASN A C 1
ATOM 1755 O O . ASN A 1 218 ? 14.901 2.809 -6.242 1.00 94.94 218 ASN A O 1
ATOM 1759 N N . SER A 1 219 ? 16.588 1.465 -6.875 1.00 93.75 219 SER A N 1
ATOM 1760 C CA . SER A 1 219 ? 16.452 0.480 -5.803 1.00 93.75 219 SER A CA 1
ATOM 1761 C C . SER A 1 219 ? 17.809 0.175 -5.160 1.00 93.75 219 SER A C 1
ATOM 1763 O O . SER A 1 219 ? 18.847 0.209 -5.816 1.00 93.75 219 SER A O 1
ATOM 1765 N N . THR A 1 220 ? 17.814 -0.120 -3.858 1.00 92.56 220 THR A N 1
ATOM 1766 C CA . THR A 1 220 ? 19.020 -0.478 -3.087 1.00 92.56 220 THR A CA 1
ATOM 1767 C C . THR A 1 220 ? 19.170 -1.985 -2.858 1.00 92.56 220 THR A C 1
ATOM 1769 O O . THR A 1 220 ? 20.148 -2.421 -2.250 1.00 92.56 220 THR A O 1
ATOM 1772 N N . GLY A 1 221 ? 18.219 -2.788 -3.336 1.00 96.06 221 GLY A N 1
ATOM 1773 C CA . GLY A 1 221 ? 18.223 -4.243 -3.219 1.00 96.06 221 GLY A CA 1
ATOM 1774 C C . GLY A 1 221 ? 16.909 -4.855 -3.696 1.00 96.06 221 GLY A C 1
ATOM 1775 O O . GLY A 1 221 ? 15.914 -4.156 -3.860 1.00 96.06 221 GLY A O 1
ATOM 1776 N N . SER A 1 222 ? 16.890 -6.171 -3.912 1.00 97.88 222 SER A N 1
ATOM 1777 C CA . SER A 1 222 ? 15.719 -6.847 -4.484 1.00 97.88 222 SER A CA 1
ATOM 1778 C C . SER A 1 222 ? 14.475 -6.736 -3.596 1.00 97.88 222 SER A C 1
ATOM 1780 O O . SER A 1 222 ? 14.491 -7.195 -2.448 1.00 97.88 222 SER A O 1
ATOM 1782 N N . HIS A 1 223 ? 13.405 -6.153 -4.139 1.00 98.44 223 HIS A N 1
ATOM 1783 C CA . HIS A 1 223 ? 12.089 -6.027 -3.507 1.00 98.44 223 HIS A CA 1
ATOM 1784 C C . HIS A 1 223 ? 11.012 -5.709 -4.558 1.00 98.44 223 HIS A C 1
ATOM 1786 O O . HIS A 1 223 ? 11.325 -5.408 -5.706 1.00 98.44 223 HIS A O 1
ATOM 1792 N N . LEU A 1 224 ? 9.737 -5.756 -4.164 1.00 98.69 224 LEU A N 1
ATOM 1793 C CA . LEU A 1 224 ? 8.646 -5.183 -4.959 1.00 98.69 224 LEU A CA 1
ATOM 1794 C C . LEU A 1 224 ? 8.230 -3.855 -4.342 1.00 98.69 224 LEU A C 1
ATOM 1796 O O . LEU A 1 224 ? 7.816 -3.855 -3.188 1.00 98.69 224 LEU A O 1
ATOM 1800 N N . HIS A 1 225 ? 8.225 -2.780 -5.123 1.00 98.69 225 HIS A N 1
ATOM 1801 C CA . HIS A 1 225 ? 7.548 -1.539 -4.749 1.00 98.69 225 HIS A CA 1
ATOM 1802 C C . HIS A 1 225 ? 6.142 -1.498 -5.363 1.00 98.69 225 HIS A C 1
ATOM 1804 O O . HIS A 1 225 ? 5.990 -1.617 -6.582 1.00 98.69 225 HIS A O 1
ATOM 1810 N N . LEU A 1 226 ? 5.120 -1.328 -4.520 1.00 98.62 226 LEU A N 1
ATOM 1811 C CA . LEU A 1 226 ? 3.715 -1.210 -4.911 1.00 98.62 226 LEU A CA 1
ATOM 1812 C C . LEU A 1 226 ? 3.171 0.184 -4.581 1.00 98.62 226 LEU A C 1
ATOM 1814 O O . LEU A 1 226 ? 3.008 0.536 -3.411 1.00 98.62 226 LEU A O 1
ATOM 1818 N N . THR A 1 227 ? 2.788 0.944 -5.602 1.00 98.56 227 THR A N 1
ATOM 1819 C CA . THR A 1 227 ? 2.038 2.200 -5.437 1.00 98.56 227 THR A CA 1
ATOM 1820 C C . THR A 1 227 ? 0.548 1.957 -5.665 1.00 98.56 227 THR A C 1
ATOM 1822 O O . THR A 1 227 ? 0.183 1.283 -6.627 1.00 98.56 227 THR A O 1
ATOM 1825 N N . LEU A 1 228 ? -0.317 2.574 -4.853 1.00 97.94 228 LEU A N 1
ATOM 1826 C CA . LEU A 1 228 ? -1.753 2.697 -5.128 1.00 97.94 228 LEU A CA 1
ATOM 1827 C C . LEU A 1 228 ? -2.088 4.151 -5.457 1.00 97.94 228 LEU A C 1
ATOM 1829 O O . LEU A 1 228 ? -1.652 5.073 -4.766 1.00 97.94 228 LEU A O 1
ATOM 1833 N N . LYS A 1 229 ? -2.902 4.361 -6.488 1.00 97.94 229 LYS A N 1
ATOM 1834 C CA . LYS A 1 229 ? -3.469 5.665 -6.835 1.00 97.94 229 LYS A CA 1
ATOM 1835 C C . LYS A 1 229 ? -4.988 5.595 -6.819 1.00 97.94 229 LYS A C 1
ATOM 1837 O O . LYS A 1 229 ? -5.547 4.595 -7.264 1.00 97.94 229 LYS A O 1
ATOM 1842 N N . LYS A 1 230 ? -5.632 6.663 -6.347 1.00 93.81 230 LYS A N 1
ATOM 1843 C CA . LYS A 1 230 ? -7.092 6.834 -6.347 1.00 93.81 230 LYS A CA 1
ATOM 1844 C C . LYS A 1 230 ? -7.442 8.158 -7.010 1.00 93.81 230 LYS A C 1
ATOM 1846 O O . LYS A 1 230 ? -7.116 9.214 -6.471 1.00 93.81 230 LYS A O 1
ATOM 1851 N N . GLU A 1 231 ? -8.112 8.109 -8.154 1.00 92.81 231 GLU A N 1
ATOM 1852 C CA . GLU A 1 231 ? -8.428 9.293 -8.955 1.00 92.81 231 GLU A CA 1
ATOM 1853 C C . GLU A 1 231 ? -9.018 10.446 -8.119 1.00 92.81 231 GLU A C 1
ATOM 1855 O O . GLU A 1 231 ? -9.987 10.289 -7.366 1.00 92.81 231 GLU A O 1
ATOM 1860 N N . GLY A 1 232 ? -8.402 11.625 -8.230 1.00 86.12 232 GLY A N 1
ATOM 1861 C CA . GLY A 1 232 ? -8.804 12.850 -7.539 1.00 86.12 232 GLY A CA 1
ATOM 1862 C C . GLY A 1 232 ? -8.435 12.923 -6.053 1.00 86.12 232 GLY A C 1
ATOM 1863 O O . GLY A 1 232 ? -8.812 13.896 -5.392 1.00 86.12 232 GLY A O 1
ATOM 1864 N N . ALA A 1 233 ? -7.702 11.949 -5.503 1.00 81.88 233 ALA A N 1
ATOM 1865 C CA . ALA A 1 233 ? -7.284 11.949 -4.101 1.00 81.88 233 ALA A CA 1
ATOM 1866 C C . ALA A 1 233 ? -6.433 13.173 -3.728 1.00 81.88 233 ALA A C 1
ATOM 1868 O O . ALA A 1 233 ? -6.589 13.723 -2.631 1.00 81.88 233 ALA A O 1
ATOM 1869 N N . THR A 1 234 ? -5.563 13.652 -4.623 1.00 80.38 234 THR A N 1
ATOM 1870 C CA . THR A 1 234 ? -4.787 14.877 -4.377 1.00 80.38 234 THR A CA 1
ATOM 1871 C C . THR A 1 234 ? -5.716 16.096 -4.343 1.00 80.38 234 THR A C 1
ATOM 1873 O O . THR A 1 234 ? -5.641 16.908 -3.418 1.00 80.38 234 THR A O 1
ATOM 1876 N N . ALA A 1 235 ? -6.656 16.203 -5.289 1.00 80.19 235 ALA A N 1
ATOM 1877 C CA . ALA A 1 235 ? -7.608 17.318 -5.364 1.00 80.19 235 ALA A CA 1
ATOM 1878 C C . ALA A 1 235 ? -8.550 17.375 -4.148 1.00 80.19 235 ALA A C 1
ATOM 1880 O O . ALA A 1 235 ? -8.824 18.451 -3.613 1.00 80.19 235 ALA A O 1
ATOM 1881 N N . ARG A 1 236 ? -8.995 16.210 -3.659 1.00 78.62 236 ARG A N 1
ATOM 1882 C CA . ARG A 1 236 ? -9.822 16.076 -2.447 1.00 78.62 236 ARG A CA 1
ATOM 1883 C C . ARG A 1 236 ? -9.021 16.195 -1.147 1.00 78.62 236 ARG A C 1
ATOM 1885 O O . ARG A 1 236 ? -9.608 16.145 -0.068 1.00 78.62 236 ARG A O 1
ATOM 1892 N N . ARG A 1 237 ? -7.699 16.402 -1.227 1.00 73.38 237 ARG A N 1
ATOM 1893 C CA . ARG A 1 237 ? -6.779 16.465 -0.077 1.00 73.38 237 ARG A CA 1
ATOM 1894 C C . ARG A 1 237 ? -6.847 15.210 0.796 1.00 73.38 237 ARG A C 1
ATOM 1896 O O . ARG A 1 237 ? -6.678 15.286 2.014 1.00 73.38 237 ARG A O 1
ATOM 1903 N N . GLU A 1 238 ? -7.072 14.052 0.188 1.00 73.12 238 GLU A N 1
ATOM 1904 C CA . GLU A 1 238 ? -7.016 12.747 0.855 1.00 73.12 238 GLU A CA 1
ATOM 1905 C C . GLU A 1 238 ? -5.553 12.379 1.124 1.00 73.12 238 GLU A C 1
ATOM 1907 O O . GLU A 1 238 ? -5.194 11.993 2.234 1.00 73.12 238 GLU A O 1
ATOM 1912 N N . THR A 1 239 ? -4.659 12.681 0.186 1.00 78.62 239 THR A N 1
ATOM 1913 C CA . THR A 1 239 ? -3.215 12.441 0.299 1.00 78.62 239 THR A CA 1
ATOM 1914 C C . THR A 1 239 ? -2.401 13.740 0.309 1.00 78.62 239 THR A C 1
ATOM 1916 O O . THR A 1 239 ? -2.879 14.788 -0.119 1.00 78.62 239 THR A O 1
ATOM 1919 N N . ALA A 1 240 ? -1.172 13.672 0.828 1.00 80.62 240 ALA A N 1
ATOM 1920 C CA . ALA A 1 240 ? -0.159 14.723 0.682 1.00 80.62 240 ALA A CA 1
ATOM 1921 C C . ALA A 1 240 ? 0.780 14.466 -0.513 1.00 80.62 240 ALA A C 1
ATOM 1923 O O . ALA A 1 240 ? 1.590 15.323 -0.852 1.00 80.62 240 ALA A O 1
ATOM 1924 N N . PHE A 1 241 ? 0.690 13.285 -1.129 1.00 89.50 241 PHE A N 1
ATOM 1925 C CA . PHE A 1 241 ? 1.466 12.928 -2.308 1.00 89.50 241 PHE A CA 1
ATOM 1926 C C . PHE A 1 241 ? 0.819 13.505 -3.572 1.00 89.50 241 PHE A C 1
ATOM 1928 O O . PHE A 1 241 ? -0.407 13.616 -3.680 1.00 89.50 241 PHE A O 1
ATOM 1935 N N . GLY A 1 242 ? 1.658 13.882 -4.536 1.00 91.25 242 GLY A N 1
ATOM 1936 C CA . GLY A 1 242 ? 1.201 14.258 -5.870 1.00 91.25 242 GLY A CA 1
ATOM 1937 C C . GLY A 1 242 ? 0.711 13.047 -6.669 1.00 91.25 242 GLY A C 1
ATOM 1938 O O . GLY A 1 242 ? 0.960 11.898 -6.308 1.00 91.25 242 GLY A O 1
ATOM 1939 N N . GLY A 1 243 ? 0.021 13.310 -7.780 1.00 94.31 243 GLY A N 1
ATOM 1940 C CA . GLY A 1 243 ? -0.363 12.268 -8.736 1.00 94.31 243 GLY A CA 1
ATOM 1941 C C . GLY A 1 243 ? -1.315 11.211 -8.175 1.00 94.31 243 GLY A C 1
ATOM 1942 O O . GLY A 1 243 ? -1.226 10.059 -8.600 1.00 94.31 243 GLY A O 1
ATOM 1943 N N . ASP A 1 244 ? -2.183 11.605 -7.236 1.00 95.19 244 ASP A N 1
ATOM 1944 C CA . ASP A 1 244 ? -3.252 10.787 -6.653 1.00 95.19 244 ASP A CA 1
ATOM 1945 C C . ASP A 1 244 ? -2.789 9.552 -5.864 1.00 95.19 244 ASP A C 1
ATOM 1947 O O . ASP A 1 244 ? -3.575 8.641 -5.603 1.00 95.19 244 ASP A O 1
ATOM 1951 N N . VAL A 1 245 ? -1.523 9.524 -5.441 1.00 95.62 245 VAL A N 1
ATOM 1952 C CA . VAL A 1 245 ? -0.952 8.418 -4.663 1.00 95.62 245 VAL A CA 1
ATOM 1953 C C . VAL A 1 245 ? -1.553 8.366 -3.259 1.00 95.62 245 VAL A C 1
ATOM 1955 O O . VAL A 1 245 ? -1.447 9.322 -2.490 1.00 95.62 245 VAL A O 1
ATOM 1958 N N . VAL A 1 246 ? -2.137 7.232 -2.888 1.00 87.44 246 VAL A N 1
ATOM 1959 C CA . VAL A 1 246 ? -2.758 6.990 -1.579 1.00 87.44 246 VAL A CA 1
ATOM 1960 C C . VAL A 1 246 ? -2.087 5.820 -0.869 1.00 87.44 246 VAL A C 1
ATOM 1962 O O . VAL A 1 246 ? -1.392 5.019 -1.485 1.00 87.44 246 VAL A O 1
ATOM 1965 N N . ASP A 1 247 ? -2.300 5.729 0.442 1.00 87.38 247 ASP A N 1
ATOM 1966 C CA . ASP A 1 247 ? -1.811 4.605 1.239 1.00 87.38 247 ASP A CA 1
ATOM 1967 C C . ASP A 1 247 ? -2.492 3.299 0.781 1.00 87.38 247 ASP A C 1
ATOM 1969 O O . ASP A 1 247 ? -3.719 3.212 0.894 1.00 87.38 247 ASP A O 1
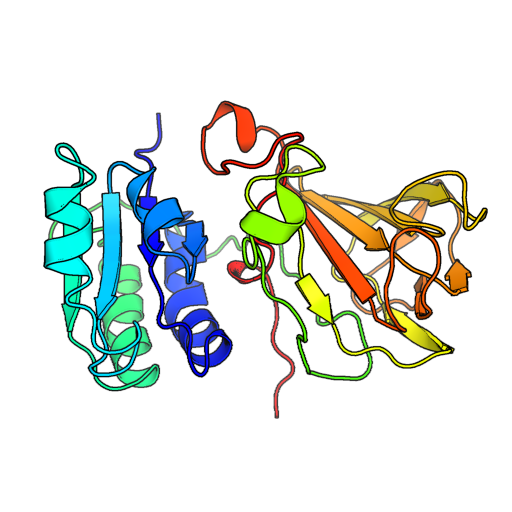ATOM 1973 N N . PRO A 1 248 ? -1.753 2.293 0.268 1.00 90.75 248 PRO A N 1
ATOM 1974 C CA . PRO A 1 248 ? -2.350 1.028 -0.159 1.00 90.75 248 PRO A CA 1
ATOM 1975 C C . PRO A 1 248 ? -2.836 0.170 1.010 1.00 90.75 248 PRO A C 1
ATOM 1977 O O . PRO A 1 248 ? -3.690 -0.695 0.830 1.00 90.75 248 PRO A O 1
ATOM 1980 N N . THR A 1 249 ? -2.290 0.385 2.209 1.00 79.88 249 THR A N 1
ATOM 1981 C CA . THR A 1 249 ? -2.407 -0.559 3.322 1.00 79.88 249 THR A CA 1
ATOM 1982 C C . THR A 1 249 ? -3.849 -0.859 3.751 1.00 79.88 249 THR A C 1
ATOM 1984 O O . THR A 1 249 ? -4.142 -2.026 4.005 1.00 79.88 249 THR A O 1
ATOM 1987 N N . PRO A 1 250 ? -4.790 0.106 3.790 1.00 78.31 250 PRO A N 1
ATOM 1988 C CA . PRO A 1 250 ? -6.171 -0.205 4.152 1.00 78.31 250 PRO A CA 1
ATOM 1989 C C . PRO A 1 250 ? -6.902 -1.125 3.173 1.00 78.31 250 PRO A C 1
ATOM 1991 O O . PRO A 1 250 ? -7.864 -1.790 3.557 1.00 78.31 250 PRO A O 1
ATOM 1994 N N . TYR A 1 251 ? -6.443 -1.173 1.925 1.00 84.88 251 TYR A N 1
ATOM 1995 C CA . TYR A 1 251 ? -7.036 -1.985 0.869 1.00 84.88 251 TYR A CA 1
ATOM 1996 C C . TYR A 1 251 ? -6.397 -3.377 0.789 1.00 84.88 251 TYR A C 1
ATOM 1998 O O . TYR A 1 251 ? -6.886 -4.221 0.042 1.00 84.88 251 TYR A O 1
ATOM 2006 N N . LEU A 1 252 ? -5.321 -3.644 1.545 1.00 84.94 252 LEU A N 1
ATOM 2007 C CA . LEU A 1 252 ? -4.634 -4.932 1.509 1.00 84.94 252 LEU A CA 1
ATOM 2008 C C . LEU A 1 252 ? -5.475 -6.056 2.115 1.00 84.94 252 LEU A C 1
ATOM 2010 O O . LEU A 1 252 ? -5.894 -6.003 3.271 1.00 84.94 252 LEU A O 1
ATOM 2014 N N . VAL A 1 253 ? -5.628 -7.135 1.357 1.00 84.12 253 VAL A N 1
ATOM 2015 C CA . VAL A 1 253 ? -6.080 -8.425 1.871 1.00 84.12 253 VAL A CA 1
ATOM 2016 C C . VAL A 1 253 ? -4.853 -9.160 2.396 1.00 84.12 253 VAL A C 1
ATOM 2018 O O . VAL A 1 253 ? -4.047 -9.686 1.625 1.00 84.12 253 VAL A O 1
ATOM 2021 N N . PHE A 1 254 ? -4.696 -9.171 3.719 1.00 75.69 254 PHE A N 1
ATOM 2022 C CA . PHE A 1 254 ? -3.598 -9.881 4.365 1.00 75.69 254 PHE A CA 1
ATOM 2023 C C . PHE A 1 254 ? -3.746 -11.393 4.147 1.00 75.69 254 PHE A C 1
ATOM 2025 O O . PHE A 1 254 ? -4.858 -11.913 4.285 1.00 75.69 254 PHE A O 1
ATOM 2032 N N . PRO A 1 255 ? -2.658 -12.107 3.809 1.00 71.56 255 PRO A N 1
ATOM 2033 C CA . PRO A 1 255 ? -2.689 -13.559 3.759 1.00 71.56 255 PRO A CA 1
ATOM 2034 C C . PRO A 1 255 ? -3.095 -14.098 5.134 1.00 71.56 255 PRO A C 1
ATOM 2036 O O . PRO A 1 255 ? -2.710 -13.550 6.169 1.00 71.56 255 PRO A O 1
ATOM 2039 N N . ASN A 1 256 ? -3.934 -15.131 5.133 1.00 58.94 256 ASN A N 1
ATOM 2040 C CA . ASN A 1 256 ? -4.253 -15.858 6.354 1.00 58.94 256 ASN A CA 1
ATOM 2041 C C . ASN A 1 256 ? -3.018 -16.675 6.754 1.00 58.94 256 ASN A C 1
ATOM 2043 O O . ASN A 1 256 ? -2.386 -17.260 5.871 1.00 58.94 256 ASN A O 1
ATOM 2047 N N . ASP A 1 257 ? -2.690 -16.660 8.048 1.00 43.62 257 ASP A N 1
ATOM 2048 C CA . ASP A 1 257 ? -1.632 -17.490 8.640 1.00 43.62 257 ASP A CA 1
ATOM 2049 C C . ASP A 1 257 ? -1.879 -18.991 8.403 1.00 43.62 257 ASP A C 1
ATOM 2051 O O . ASP A 1 257 ? -3.065 -19.410 8.410 1.00 43.62 257 ASP A O 1
#

Foldseek 3Di:
DQAAAEEAWFPPVRLLLLVLQLLLCQQRVHAYDVDLVQQLVGQEYEYADACPRNPNDPSVVVSCVPRVRHDYQYDYDHGSNSSSVVSVVCSVQCNNGPPDHDDDDSPDPVAAFEDFWPALDWPDFAQPPCVVCVVVVWSGQLFIKADAAFFTWTWGRAWFFFADFDPALEPDQQGTWTKTADPQQKIKIKGQFPFADDDHGDTHGGRHGGGGWFGGHNGPTTIITMWMFHPCCVVVVNDPGPPRTGGCSSNYDRDDD

Sequence (257 aa):
MSESHILLLPKEEYFKWVKACQRFVLAFGVTITPNPAKAGTKKNVTIANSPDGFNNIDVVKWLNDRFPNIVIDNIEINNPEELKQILEERVLTKKRYGDMPVVVDPTELEIALYWPTDYPIITQAFGVNPQNYAMWGLPGHEGLDFRAPWNTNIYACSDGEVFYVETRPDEHPYGKHIRIQHENGFRTVYAHLQEVLVDFGQDVVAKQLIGKADSTGNSTGSHLHLTLKKEGATARRETAFGGDVVDPTPYLVFPND

Radius of gyration: 18.28 Å; chains: 1; bounding box: 44×42×49 Å

Secondary structure (DSSP, 8-state):
-PPPEEEE--STTHHHHHHHHHHHHHHHT-EEES-HHHHTTSSEEEEEE-TTTTTT--HHHHHHHH-TT-EEEEEE-SSHHHHHHHHHHHHHTTEEETTEE----TT--S--EE--BSS--EEE-TT--HHHHGGGT-SS--SEEEE--TT-EEE-SSSEEEEEEE--SSSSTT-EEEEEE-GGGEEEEEEEEEEE---TT-EE-TT-EEEEEB--SS-SSSEEEEEEEETTTTTTTS-SSSTTEE-SGGGEEPPP-